Protein AF-0000000079572953 (afdb_homodimer)

Sequence (210 aa):
MTQNEVNAVFDEQVRLCADTLKRKTKEYTGDDPDRLGAFKAAAALQHTTPQRALAGMLAKHIVSLYDMCFDEEAVYPMDTWNEKITDSLNYLFLLKAIVKEGHTNMTQNEVNAVFDEQVRLCADTLKRKTKEYTGDDPDRLGAFKAAAALQHTTPQRALAGMLAKHIVSLYDMCFDEEAVYPMDTWNEKITDSLNYLFLLKAIVKEGHTN

Solvent-accessible surface area (backbone atoms only — not comparable to full-atom values): 11342 Å² total; per-residue (Å²): 92,40,62,69,54,47,51,51,47,45,53,51,50,51,50,50,33,54,53,49,50,55,55,46,40,53,71,73,40,52,86,49,63,40,65,54,46,67,38,46,51,47,4,60,78,66,72,56,48,41,60,38,41,44,49,59,62,40,44,59,37,50,53,51,48,51,50,58,48,66,38,87,86,61,85,77,57,68,68,58,51,52,49,42,52,37,52,41,45,45,46,50,51,50,46,52,43,53,51,50,51,61,70,73,99,91,40,64,68,54,47,50,50,47,45,52,52,49,51,50,52,35,54,52,48,50,56,55,46,40,52,70,74,39,52,85,49,61,42,64,53,45,67,37,46,50,47,4,61,77,66,74,55,48,41,61,38,41,44,48,59,62,40,44,60,37,50,53,51,49,51,51,58,47,66,38,87,84,61,85,78,58,67,68,58,51,51,50,42,51,39,53,42,46,45,47,51,50,50,47,52,44,53,53,51,51,61,71,73,99

Nearest PDB structures (foldseek):
  6inr-assembly2_B  TM=5.622E-01  e=6.956E+00  Candidatus Phytoplasma australasiaticum subsp. taiwanense
  6inr-assembly2_B  TM=5.623E-01  e=6.956E+00  Candidatus Phytoplasma austr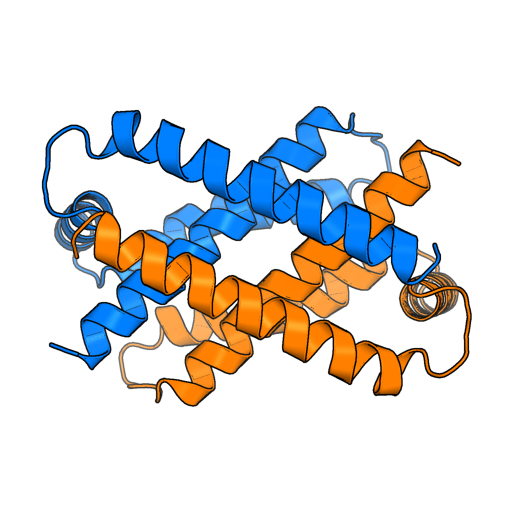alasiaticum subsp. taiwanense

pLDDT: mean 94.84, std 5.28, range [66.75, 98.88]

Foldseek 3Di:
DDPVVVVVVVVVLVVLLVVVLVVVQCVPVNPPPDSLVVLVVQCVVVVHASLVSLVVVLVVLVVVVVCQVPVPPDDDDVVVVSVSVSVNVNSVVVSVVRVVVVVVD/DDPVVVVVVVVVLVVLLVVVLVVVQCVPVNPPPDSLVVLVVQCVVVVHASLVSLVVVLVVLVVVVVCQVPVPPDDDDVVVVSVSVSVNVNSVVVSVVRVVVVVVD

Secondary structure (DSSP, 8-state):
--HHHHHHHHHHHHHHHHHHHHHHHHHHTTT-S-TTHHHHHHHHHTTS-HHHHHHHHHHHHHHHHHHHHH-SS----HHHHHHHHHHHHHHHHHHHHHHHHHHH-/--HHHHHHHHHHHHHHHHHHHHHHHHHHTTT-S-TTHHHHHHHHHTTS-HHHHHHHHHHHHHHHHHHHHH-SS----HHHHHHHHHHHHHHHHHHHHHHHHHHH-

Radius of gyration: 17.22 Å; Cα contacts (8 Å, |Δi|>4): 186; chains: 2; bounding box: 34×48×41 Å

Organism: NCBI:txid592978

Structure (mmCIF, N/CA/C/O backbone):
data_AF-0000000079572953-model_v1
#
loop_
_entity.id
_entity.type
_entity.pdbx_description
1 polymer 'Uncharacterized protein'
#
loop_
_atom_site.group_PDB
_atom_site.id
_atom_site.type_symbol
_atom_site.label_atom_id
_atom_site.label_alt_id
_atom_site.label_comp_id
_atom_site.label_asym_id
_atom_site.label_entity_id
_atom_site.label_seq_id
_atom_site.pdbx_PDB_ins_code
_atom_site.Cartn_x
_atom_site.Cartn_y
_atom_site.Cartn_z
_atom_site.occupancy
_atom_site.B_iso_or_equiv
_atom_site.auth_seq_id
_atom_site.auth_comp_id
_atom_site.auth_asym_id
_atom_site.auth_atom_id
_atom_site.pdbx_PDB_model_num
ATOM 1 N N . MET A 1 1 ? 2.639 -15.438 -14.594 1 93.31 1 MET A N 1
ATOM 2 C CA . MET A 1 1 ? 2.176 -14.156 -15.117 1 93.31 1 MET A CA 1
ATOM 3 C C . MET A 1 1 ? 3.32 -13.391 -15.773 1 93.31 1 MET A C 1
ATOM 5 O O . MET A 1 1 ? 4.391 -13.242 -15.18 1 93.31 1 MET A O 1
ATOM 9 N N . THR A 1 2 ? 3.064 -12.914 -17.031 1 94.12 2 THR A N 1
ATOM 10 C CA . THR A 1 2 ? 4.094 -12.195 -17.766 1 94.12 2 THR A CA 1
ATOM 11 C C . THR A 1 2 ? 4.223 -10.758 -17.266 1 94.12 2 THR A C 1
ATOM 13 O O . THR A 1 2 ? 3.385 -10.289 -16.5 1 94.12 2 THR A O 1
ATOM 16 N N . GLN A 1 3 ? 5.34 -10.117 -17.734 1 92.81 3 GLN A N 1
ATOM 17 C CA . GLN A 1 3 ? 5.551 -8.719 -17.375 1 92.81 3 GLN A CA 1
ATOM 18 C C . GLN A 1 3 ? 4.387 -7.848 -17.828 1 92.81 3 GLN A C 1
ATOM 20 O O . GLN A 1 3 ? 3.93 -6.973 -17.094 1 92.81 3 GLN A O 1
ATOM 25 N N . ASN A 1 4 ? 3.928 -8.094 -19.016 1 94.75 4 ASN A N 1
ATOM 26 C CA . ASN A 1 4 ? 2.818 -7.309 -19.547 1 94.75 4 ASN A CA 1
ATOM 27 C C . ASN A 1 4 ? 1.55 -7.504 -18.719 1 94.75 4 ASN A C 1
ATOM 29 O O . ASN A 1 4 ? 0.789 -6.559 -18.516 1 94.75 4 ASN A O 1
ATOM 33 N N . GLU A 1 5 ? 1.341 -8.648 -18.266 1 96.19 5 GLU A N 1
ATOM 34 C CA . GLU A 1 5 ? 0.168 -8.945 -17.438 1 96.19 5 GLU A CA 1
ATOM 35 C C . GLU A 1 5 ? 0.262 -8.273 -16.078 1 96.19 5 GLU A C 1
ATOM 37 O O . GLU A 1 5 ? -0.726 -7.73 -15.578 1 96.19 5 GLU A O 1
ATOM 42 N N . VAL A 1 6 ? 1.453 -8.312 -15.484 1 96.44 6 VAL A N 1
ATOM 43 C CA . VAL A 1 6 ? 1.66 -7.648 -14.203 1 96.44 6 VAL A CA 1
ATOM 44 C C . VAL A 1 6 ? 1.445 -6.145 -14.359 1 96.44 6 VAL A C 1
ATOM 46 O O . VAL A 1 6 ? 0.821 -5.508 -13.508 1 96.44 6 VAL A O 1
ATOM 49 N N . ASN A 1 7 ? 1.935 -5.566 -15.461 1 96.5 7 ASN A N 1
ATOM 50 C CA . ASN A 1 7 ? 1.73 -4.145 -15.727 1 96.5 7 ASN A CA 1
ATOM 51 C C . ASN A 1 7 ? 0.248 -3.807 -15.852 1 96.5 7 ASN A C 1
ATOM 53 O O . ASN A 1 7 ? -0.193 -2.754 -15.391 1 96.5 7 ASN A O 1
ATOM 57 N N . ALA A 1 8 ? -0.465 -4.664 -16.5 1 97.81 8 ALA A N 1
ATOM 58 C CA . ALA A 1 8 ? -1.9 -4.441 -16.656 1 97.81 8 ALA A CA 1
ATOM 59 C C . ALA A 1 8 ? -2.607 -4.461 -15.297 1 97.81 8 ALA A C 1
ATOM 61 O O . ALA A 1 8 ? -3.492 -3.641 -15.039 1 97.81 8 ALA A O 1
ATOM 62 N N . VAL A 1 9 ? -2.205 -5.383 -14.453 1 98 9 VAL A N 1
ATOM 63 C CA . VAL A 1 9 ? -2.773 -5.469 -13.109 1 98 9 VAL A CA 1
ATOM 64 C C . VAL A 1 9 ? -2.436 -4.203 -12.328 1 98 9 VAL A C 1
ATOM 66 O O . VAL A 1 9 ? -3.295 -3.643 -11.641 1 98 9 VAL A O 1
ATOM 69 N N . PHE A 1 10 ? -1.185 -3.758 -12.445 1 98.38 10 PHE A N 1
ATOM 70 C CA . PHE A 1 10 ? -0.732 -2.535 -11.789 1 98.38 10 PHE A CA 1
ATOM 71 C C . PHE A 1 10 ? -1.588 -1.348 -12.211 1 98.38 10 PHE A C 1
ATOM 73 O O . PHE A 1 10 ? -2.105 -0.617 -11.367 1 98.38 10 PHE A O 1
ATOM 80 N N . ASP A 1 11 ? -1.788 -1.164 -13.492 1 98.56 11 ASP A N 1
ATOM 81 C CA . ASP A 1 11 ? -2.531 -0.03 -14.039 1 98.56 11 ASP A CA 1
ATOM 82 C C . ASP A 1 11 ? -3.992 -0.072 -13.594 1 98.56 11 ASP A C 1
ATOM 84 O O . ASP A 1 11 ? -4.574 0.961 -13.25 1 98.56 11 ASP A O 1
ATOM 88 N N . GLU A 1 12 ? -4.547 -1.212 -13.633 1 98.44 12 GLU A N 1
ATOM 89 C CA . GLU A 1 12 ? -5.93 -1.379 -13.195 1 98.44 12 GLU A CA 1
ATOM 90 C C . GLU A 1 12 ? -6.082 -1.034 -11.711 1 98.44 12 GLU A C 1
ATOM 92 O O . GLU A 1 12 ? -7.031 -0.349 -11.328 1 98.44 12 GLU A O 1
ATOM 97 N N . GLN A 1 13 ? -5.16 -1.52 -10.93 1 98.75 13 GLN A N 1
ATOM 98 C CA . GLN A 1 13 ? -5.215 -1.268 -9.492 1 98.75 13 GLN A CA 1
ATOM 99 C C . GLN A 1 13 ? -5.016 0.215 -9.188 1 98.75 13 GLN A C 1
ATOM 101 O O . GLN A 1 13 ? -5.664 0.761 -8.289 1 98.75 13 GLN A O 1
ATOM 106 N N . VAL A 1 14 ? -4.09 0.866 -9.891 1 98.75 14 VAL A N 1
ATOM 107 C CA . VAL A 1 14 ? -3.871 2.297 -9.719 1 98.75 14 VAL A CA 1
ATOM 108 C C . VAL A 1 14 ? -5.16 3.059 -10.016 1 98.75 14 VAL A C 1
ATOM 110 O O . VAL A 1 14 ? -5.531 3.979 -9.289 1 98.75 14 VAL A O 1
ATOM 113 N N . ARG A 1 15 ? -5.805 2.68 -11.062 1 98.38 15 ARG A N 1
ATOM 114 C CA . ARG A 1 15 ? -7.07 3.318 -11.406 1 98.38 15 ARG A CA 1
ATOM 115 C C . ARG A 1 15 ? -8.102 3.111 -10.297 1 98.38 15 ARG A C 1
ATOM 117 O O . ARG A 1 15 ? -8.828 4.039 -9.938 1 98.38 15 ARG A O 1
ATOM 124 N N . LEU A 1 16 ? -8.188 1.896 -9.797 1 98.31 16 LEU A N 1
ATOM 125 C CA . LEU A 1 16 ? -9.109 1.595 -8.711 1 98.31 16 LEU A CA 1
ATOM 126 C C . LEU A 1 16 ? -8.797 2.439 -7.48 1 98.31 16 LEU A C 1
ATOM 128 O O . LEU A 1 16 ? -9.703 2.938 -6.812 1 98.31 16 LEU A O 1
ATOM 132 N N . CYS A 1 17 ? -7.527 2.6 -7.145 1 98.56 17 CYS A N 1
ATOM 133 C CA . CYS A 1 17 ? -7.105 3.428 -6.023 1 98.56 17 CYS A CA 1
ATOM 134 C C . CYS A 1 17 ? -7.543 4.875 -6.219 1 98.56 17 CYS A C 1
ATOM 136 O O . CYS A 1 17 ? -8.102 5.492 -5.312 1 98.56 17 CYS A O 1
ATOM 138 N N . ALA A 1 18 ? -7.258 5.387 -7.422 1 98 18 ALA A N 1
ATOM 139 C CA . ALA A 1 18 ? -7.605 6.77 -7.727 1 98 18 ALA A CA 1
ATOM 140 C C . ALA A 1 18 ? -9.109 6.996 -7.613 1 98 18 ALA A C 1
ATOM 142 O O . ALA A 1 18 ? -9.555 7.984 -7.016 1 98 18 ALA A O 1
ATOM 143 N N . ASP A 1 19 ? -9.898 6.074 -8.141 1 97.44 19 ASP A N 1
ATOM 144 C CA . ASP A 1 19 ? -11.352 6.176 -8.086 1 97.44 19 ASP A CA 1
ATOM 145 C C . ASP A 1 19 ? -11.859 6.129 -6.648 1 97.44 19 ASP A C 1
ATOM 147 O O . ASP A 1 19 ? -12.734 6.906 -6.266 1 97.44 19 ASP A O 1
ATOM 151 N N . THR A 1 20 ? -11.359 5.25 -5.941 1 97.12 20 THR A N 1
ATOM 152 C CA . THR A 1 20 ? -11.766 5.094 -4.551 1 97.12 20 THR A CA 1
ATOM 153 C C . THR A 1 20 ? -11.391 6.324 -3.734 1 97.12 20 THR A C 1
ATOM 155 O O . THR A 1 20 ? -12.172 6.789 -2.902 1 97.12 20 THR A O 1
ATOM 158 N N . LEU A 1 21 ? -10.203 6.887 -3.924 1 95.19 21 LEU A N 1
ATOM 159 C CA . LEU A 1 21 ? -9.766 8.086 -3.225 1 95.19 21 LEU A CA 1
ATOM 160 C C . LEU A 1 21 ? -10.711 9.25 -3.506 1 95.19 21 LEU A C 1
ATOM 162 O O . LEU A 1 21 ? -11.078 10 -2.594 1 95.19 21 LEU A O 1
ATOM 166 N N . LYS A 1 22 ? -11.078 9.383 -4.734 1 93.25 22 LYS A N 1
ATOM 167 C CA . LYS A 1 22 ? -12 10.453 -5.121 1 93.25 22 LYS A CA 1
ATOM 168 C C . LYS A 1 22 ? -13.336 10.305 -4.41 1 93.25 22 LYS A C 1
ATOM 170 O O . LYS A 1 22 ? -13.883 11.273 -3.887 1 93.25 22 LYS A O 1
ATOM 175 N N . ARG A 1 23 ? -13.82 9.094 -4.395 1 93.44 23 ARG A N 1
ATOM 176 C CA . ARG A 1 23 ? -15.109 8.82 -3.758 1 93.44 23 ARG A CA 1
ATOM 177 C C . ARG A 1 23 ? -15.039 9.078 -2.256 1 93.44 23 ARG A C 1
ATOM 179 O O . ARG A 1 23 ? -15.922 9.727 -1.691 1 93.44 23 ARG A O 1
ATOM 186 N N . LYS A 1 24 ? -14.008 8.641 -1.628 1 90.5 24 LYS A N 1
ATOM 187 C CA . LYS A 1 24 ? -13.883 8.773 -0.179 1 90.5 24 LYS A CA 1
ATOM 188 C C . LYS A 1 24 ? -13.625 10.219 0.221 1 90.5 24 LYS A C 1
ATOM 190 O O . LYS A 1 24 ? -14.07 10.664 1.278 1 90.5 24 LYS A O 1
ATOM 195 N N . THR A 1 25 ? -12.875 10.883 -0.569 1 87.75 25 THR A N 1
ATOM 196 C CA . THR A 1 25 ? -12.68 12.305 -0.319 1 87.75 25 THR A CA 1
ATOM 197 C C . THR A 1 25 ? -14.016 13.039 -0.246 1 87.75 25 THR A C 1
ATOM 199 O O . THR A 1 25 ? -14.234 13.844 0.657 1 87.75 25 THR A O 1
ATOM 202 N N . LYS A 1 26 ? -14.875 12.789 -1.073 1 86.19 26 LYS A N 1
ATOM 203 C CA . LYS A 1 26 ? -16.203 13.391 -1.083 1 86.19 26 LYS A CA 1
ATOM 204 C C . LYS A 1 26 ? -16.984 13.016 0.174 1 86.19 26 LYS A C 1
ATOM 206 O O . LYS A 1 26 ? -17.688 13.859 0.745 1 86.19 26 LYS A O 1
ATOM 211 N N . GLU A 1 27 ? -16.734 11.867 0.62 1 85.56 27 GLU A N 1
ATOM 212 C CA . GLU A 1 27 ? -17.469 11.352 1.77 1 85.56 27 GLU A CA 1
ATOM 213 C C . GLU A 1 27 ? -16.922 11.914 3.076 1 85.56 27 GLU A C 1
ATOM 215 O O . GLU A 1 27 ? -17.688 12.305 3.963 1 85.56 27 GLU A O 1
ATOM 220 N N . TYR A 1 28 ? -15.57 11.938 3.15 1 82.38 28 TYR A N 1
ATOM 221 C CA . TYR A 1 28 ? -14.945 12.219 4.438 1 82.38 28 TYR A CA 1
ATOM 222 C C . TYR A 1 28 ? -14.594 13.695 4.562 1 82.38 28 TYR A C 1
ATOM 224 O O . TYR A 1 28 ? -14.617 14.258 5.66 1 82.38 28 TYR A O 1
ATOM 232 N N . THR A 1 29 ? -14.203 14.289 3.57 1 86.38 29 THR A N 1
ATOM 233 C CA . THR A 1 29 ? -13.703 15.656 3.631 1 86.38 29 THR A CA 1
ATOM 234 C C . THR A 1 29 ? -14.734 16.641 3.072 1 86.38 29 THR A C 1
ATOM 236 O O . THR A 1 29 ? -14.766 17.797 3.469 1 86.38 29 THR A O 1
ATOM 239 N N . GLY A 1 30 ? -15.531 16.141 2.211 1 83.06 30 GLY A N 1
ATOM 240 C CA . GLY A 1 30 ? -16.516 17.016 1.592 1 83.06 30 GLY A CA 1
ATOM 241 C C . GLY A 1 30 ? -15.891 18.219 0.903 1 83.06 30 GLY A C 1
ATOM 242 O O . GLY A 1 30 ? -14.977 18.062 0.091 1 83.06 30 GLY A O 1
ATOM 243 N N . ASP A 1 31 ? -16.406 19.453 1.388 1 86.25 31 ASP A N 1
ATOM 244 C CA . ASP A 1 31 ? -15.938 20.688 0.745 1 86.25 31 ASP A CA 1
ATOM 245 C C . ASP A 1 31 ? -14.75 21.281 1.492 1 86.25 31 ASP A C 1
ATOM 247 O O . ASP A 1 31 ? -14.273 22.359 1.142 1 86.25 31 ASP A O 1
ATOM 251 N N . ASP A 1 32 ? -14.352 20.625 2.438 1 89.5 32 ASP A N 1
ATOM 252 C CA . ASP A 1 32 ? -13.172 21.094 3.162 1 89.5 32 ASP A CA 1
ATOM 253 C C . ASP A 1 32 ? -11.945 21.141 2.248 1 89.5 32 ASP A C 1
ATOM 255 O O . ASP A 1 32 ? -11.617 20.156 1.598 1 89.5 32 ASP A O 1
ATOM 259 N N . PRO A 1 33 ? -11.281 22.297 2.256 1 91.25 33 PRO A N 1
ATOM 260 C CA . PRO A 1 33 ? -10.125 22.438 1.361 1 91.25 33 PRO A CA 1
ATOM 261 C C . PRO A 1 33 ? -8.93 21.594 1.796 1 91.25 33 PRO A C 1
ATOM 263 O O . PRO A 1 33 ? -8.078 21.25 0.972 1 91.25 33 PRO A O 1
ATOM 266 N N . ASP A 1 34 ? -8.891 21.312 3.082 1 95.38 34 ASP A N 1
ATOM 267 C CA . ASP A 1 34 ? -7.797 20.469 3.57 1 95.38 34 ASP A CA 1
ATOM 268 C C . ASP A 1 34 ? -8.164 19 3.502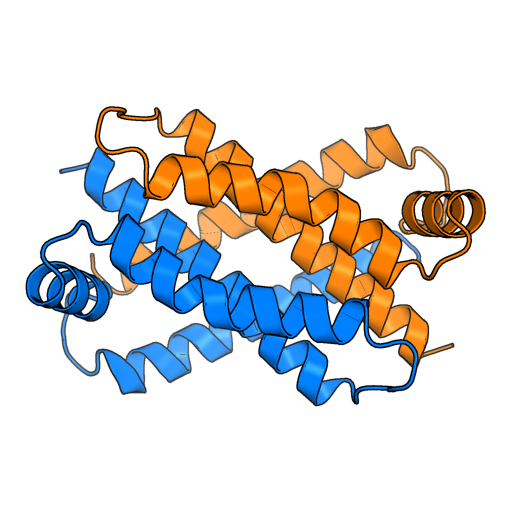 1 95.38 34 ASP A C 1
ATOM 270 O O . ASP A 1 34 ? -8.922 18.5 4.34 1 95.38 34 ASP A O 1
ATOM 274 N N . ARG A 1 35 ? -7.559 18.281 2.654 1 94.31 35 ARG A N 1
ATOM 275 C CA . ARG A 1 35 ? -7.887 16.875 2.385 1 94.31 35 ARG A CA 1
ATOM 276 C C . ARG A 1 35 ? -7.316 15.961 3.465 1 94.31 35 ARG A C 1
ATOM 278 O O . ARG A 1 35 ? -7.695 14.797 3.561 1 94.31 35 ARG A O 1
ATOM 285 N N . LEU A 1 36 ? -6.41 16.516 4.27 1 96.06 36 LEU A N 1
ATOM 286 C CA . LEU A 1 36 ? -5.812 15.719 5.336 1 96.06 36 LEU A CA 1
ATOM 287 C C . LEU A 1 36 ? -6.406 16.094 6.691 1 96.06 36 LEU A C 1
ATOM 289 O O . LEU A 1 36 ? -5.914 15.656 7.73 1 96.06 36 LEU A O 1
ATOM 293 N N . GLY A 1 37 ? -7.406 16.938 6.668 1 94.06 37 GLY A N 1
ATOM 294 C CA . GLY A 1 37 ? -7.988 17.516 7.875 1 94.06 37 GLY A CA 1
ATOM 295 C C . GLY A 1 37 ? -8.516 16.453 8.828 1 94.06 37 GLY A C 1
ATOM 296 O O . GLY A 1 37 ? -8.398 16.609 10.047 1 94.06 37 GLY A O 1
ATOM 297 N N . ALA A 1 38 ? -9.141 15.43 8.336 1 92.94 38 ALA A N 1
ATOM 298 C CA . ALA A 1 38 ? -9.68 14.367 9.18 1 92.94 38 ALA A CA 1
ATOM 299 C C . ALA A 1 38 ? -8.578 13.688 9.992 1 92.94 38 ALA A C 1
ATOM 301 O O . ALA A 1 38 ? -8.789 13.312 11.148 1 92.94 38 ALA A O 1
ATOM 302 N N . PHE A 1 39 ? -7.426 13.484 9.367 1 95.56 39 PHE A N 1
ATOM 303 C CA . PHE A 1 39 ? -6.312 12.859 10.07 1 95.56 39 PHE A CA 1
ATOM 304 C C . PHE A 1 39 ? -5.742 13.797 11.125 1 95.56 39 PHE A C 1
ATOM 306 O O . PHE A 1 39 ? -5.32 13.359 12.195 1 95.56 39 PHE A O 1
ATOM 313 N N . LYS A 1 40 ? -5.742 15.07 10.797 1 95.62 40 LYS A N 1
ATOM 314 C CA . LYS A 1 40 ? -5.316 16.062 11.773 1 95.62 40 LYS A CA 1
ATOM 315 C C . LYS A 1 40 ? -6.277 16.125 12.953 1 95.62 40 LYS A C 1
ATOM 317 O O . LYS A 1 40 ? -5.844 16.219 14.109 1 95.62 40 LYS A O 1
ATOM 322 N N . ALA A 1 41 ? -7.531 16.125 12.68 1 95.12 41 ALA A N 1
ATOM 323 C CA . ALA A 1 41 ? -8.531 16.125 13.734 1 95.12 41 ALA A CA 1
ATOM 324 C C . ALA A 1 41 ? -8.406 14.867 14.609 1 95.12 41 ALA A C 1
ATOM 326 O O . ALA A 1 41 ? -8.461 14.953 15.836 1 95.12 41 ALA A O 1
ATOM 327 N N . ALA A 1 42 ? -8.234 13.703 14.008 1 95.88 42 ALA A N 1
ATOM 328 C CA . ALA A 1 42 ? -8.039 12.461 14.742 1 95.88 42 ALA A CA 1
ATOM 329 C C . ALA A 1 42 ? -6.789 12.523 15.617 1 95.88 42 ALA A C 1
ATOM 331 O O . ALA A 1 42 ? -6.797 12.055 16.75 1 95.88 42 ALA A O 1
ATOM 332 N N . ALA A 1 43 ? -5.734 13.008 15.047 1 96.81 43 ALA A N 1
ATOM 333 C CA . ALA A 1 43 ? -4.496 13.18 15.797 1 96.81 43 ALA A CA 1
ATOM 334 C C . ALA A 1 43 ? -4.727 14.031 17.047 1 96.81 43 ALA A C 1
ATOM 336 O O . ALA A 1 43 ? -4.254 13.695 18.125 1 96.81 43 ALA A O 1
ATOM 337 N N . ALA A 1 44 ? -5.43 15.117 16.922 1 97 44 ALA A N 1
ATOM 338 C CA . ALA A 1 44 ? -5.742 16 18.047 1 97 44 ALA A CA 1
ATOM 339 C C . ALA A 1 44 ? -6.555 15.273 19.109 1 97 44 ALA A C 1
ATOM 341 O O . ALA A 1 44 ? -6.27 15.383 20.297 1 97 44 ALA A O 1
ATOM 342 N N . LEU A 1 45 ? -7.602 14.531 18.703 1 97.31 45 LEU A N 1
ATOM 343 C CA . LEU A 1 45 ? -8.453 13.773 19.609 1 97.31 45 LEU A CA 1
ATOM 344 C C . LEU A 1 45 ? -7.641 12.75 20.391 1 97.31 45 LEU A C 1
ATOM 346 O O . LEU A 1 45 ? -7.945 12.469 21.547 1 97.31 45 LEU A O 1
ATOM 350 N N . GLN A 1 46 ? -6.613 12.219 19.766 1 96.56 46 GLN A N 1
ATOM 351 C CA . GLN A 1 46 ? -5.828 11.133 20.344 1 96.56 46 GLN A CA 1
ATOM 352 C C . GLN A 1 46 ? -4.523 11.656 20.938 1 96.56 46 GLN A C 1
ATOM 354 O O . GLN A 1 46 ? -3.684 10.875 21.391 1 96.56 46 GLN A O 1
ATOM 359 N N . HIS A 1 47 ? -4.285 12.914 20.875 1 96.31 47 HIS A N 1
ATOM 360 C CA . HIS A 1 47 ? -3.082 13.555 21.406 1 96.31 47 HIS A CA 1
ATOM 361 C C . HIS A 1 47 ? -1.823 12.93 20.812 1 96.31 47 HIS A C 1
ATOM 363 O O . HIS A 1 47 ? -0.904 12.562 21.547 1 96.31 47 HIS A O 1
ATOM 369 N N . THR A 1 48 ? -1.812 12.859 19.484 1 96 48 THR A N 1
ATOM 370 C CA . THR A 1 48 ? -0.703 12.25 18.766 1 96 48 THR A CA 1
ATOM 371 C C . THR A 1 48 ? -0.463 12.969 17.438 1 96 48 THR A C 1
ATOM 373 O O . THR A 1 48 ? -0.975 14.07 17.219 1 96 48 THR A O 1
ATOM 376 N N . THR A 1 49 ? 0.348 12.484 16.531 1 95.06 49 THR A N 1
ATOM 377 C CA . THR A 1 49 ? 0.639 13.094 15.234 1 95.06 49 THR A CA 1
ATOM 378 C C . THR A 1 49 ? -0.29 12.539 14.156 1 95.06 49 THR A C 1
ATOM 380 O O . THR A 1 49 ? -0.831 11.438 14.297 1 95.06 49 THR A O 1
ATOM 383 N N . PRO A 1 50 ? -0.489 13.258 13.062 1 95.94 50 PRO A N 1
ATOM 384 C CA . PRO A 1 50 ? -1.312 12.75 11.961 1 95.94 50 PRO A CA 1
ATOM 385 C C . PRO A 1 50 ? -0.779 11.438 11.383 1 95.94 50 PRO A C 1
ATOM 387 O O . PRO A 1 50 ? -1.561 10.586 10.961 1 95.94 50 PRO A O 1
ATOM 390 N N . GLN A 1 51 ? 0.542 11.297 11.352 1 96.19 51 GLN A N 1
ATOM 391 C CA . GLN A 1 51 ? 1.144 10.047 10.883 1 96.19 51 GLN A CA 1
ATOM 392 C C . GLN A 1 51 ? 0.694 8.867 11.742 1 96.19 51 GLN A C 1
ATOM 394 O O . GLN A 1 51 ? 0.282 7.832 11.219 1 96.19 51 GLN A O 1
ATOM 399 N N . ARG A 1 52 ? 0.697 9.039 13.047 1 96.94 52 ARG A N 1
ATOM 400 C CA . ARG A 1 52 ? 0.306 7.988 13.984 1 96.94 52 ARG A CA 1
ATOM 401 C C . ARG A 1 52 ? -1.191 7.711 13.898 1 96.94 52 ARG A C 1
ATOM 403 O O . ARG A 1 52 ? -1.618 6.555 13.945 1 96.94 52 ARG A O 1
ATOM 410 N N . ALA A 1 53 ? -1.945 8.766 13.836 1 97.19 53 ALA A N 1
ATOM 411 C CA . ALA A 1 53 ? -3.391 8.594 13.711 1 97.19 53 ALA A CA 1
ATOM 412 C C . ALA A 1 53 ? -3.738 7.773 12.469 1 97.19 53 ALA A C 1
ATOM 414 O O . ALA A 1 53 ? -4.535 6.836 12.539 1 97.19 53 ALA A O 1
ATOM 415 N N . LEU A 1 54 ? -3.133 8.109 11.32 1 97.81 54 LEU A N 1
ATOM 416 C CA . LEU A 1 54 ? -3.361 7.363 10.094 1 97.81 54 LEU A CA 1
ATOM 417 C C . LEU A 1 54 ? -2.893 5.918 10.242 1 97.81 54 LEU A C 1
ATOM 419 O O . LEU A 1 54 ? -3.584 4.992 9.812 1 97.81 54 LEU A O 1
ATOM 423 N N . ALA A 1 55 ? -1.703 5.703 10.836 1 97.88 55 ALA A N 1
ATOM 424 C CA . ALA A 1 55 ? -1.168 4.359 11.016 1 97.88 55 ALA A CA 1
ATOM 425 C C . ALA A 1 55 ? -2.141 3.484 11.805 1 97.88 55 ALA A C 1
ATOM 427 O O . ALA A 1 55 ? -2.271 2.289 11.531 1 97.88 55 ALA A O 1
ATOM 428 N N . GLY A 1 56 ? -2.746 4.055 12.766 1 97.69 56 GLY A N 1
ATOM 429 C CA . GLY A 1 56 ? -3.771 3.326 13.5 1 97.69 56 GLY A CA 1
ATOM 430 C C . GLY A 1 56 ? -4.922 2.873 12.617 1 97.69 56 GLY A C 1
ATOM 431 O O . GLY A 1 56 ? -5.41 1.748 12.758 1 97.69 56 GLY A O 1
ATOM 432 N N . MET A 1 57 ? -5.379 3.709 11.742 1 97 57 MET A N 1
ATOM 433 C CA . MET A 1 57 ? -6.461 3.377 10.82 1 97 57 MET A CA 1
ATOM 434 C C . MET A 1 57 ? -6.004 2.342 9.797 1 97 57 MET A C 1
ATOM 436 O O . MET A 1 57 ? -6.75 1.421 9.461 1 97 57 MET A O 1
ATOM 440 N N . LEU A 1 58 ? -4.758 2.51 9.312 1 98 58 LEU A N 1
ATOM 441 C CA . LEU A 1 58 ? -4.164 1.575 8.367 1 98 58 LEU A CA 1
ATOM 442 C C . LEU A 1 58 ? -4.07 0.176 8.961 1 98 58 LEU A C 1
ATOM 444 O O . LEU A 1 58 ? -4.262 -0.819 8.266 1 98 58 LEU A O 1
ATOM 448 N N . ALA A 1 59 ? -3.84 0.053 10.25 1 98 59 ALA A N 1
ATOM 449 C CA . ALA A 1 59 ? -3.619 -1.219 10.938 1 98 59 ALA A CA 1
ATOM 450 C C . ALA A 1 59 ? -4.785 -2.176 10.703 1 98 59 ALA A C 1
ATOM 452 O O . ALA A 1 59 ? -4.582 -3.369 10.477 1 98 59 ALA A O 1
ATOM 453 N N . LYS A 1 60 ? -5.965 -1.685 10.727 1 98.12 60 LYS A N 1
ATOM 454 C CA . LYS A 1 60 ? -7.133 -2.551 10.578 1 98.12 60 LYS A CA 1
ATOM 455 C C . LYS A 1 60 ? -7.137 -3.234 9.211 1 98.12 60 LYS A C 1
ATOM 457 O O . LYS A 1 60 ? -7.531 -4.395 9.094 1 98.12 60 LYS A O 1
ATOM 462 N N . HIS A 1 61 ? -6.758 -2.514 8.172 1 97.5 61 HIS A N 1
ATOM 463 C CA . HIS A 1 61 ? -6.742 -3.061 6.824 1 97.5 61 HIS A CA 1
ATOM 464 C C . HIS A 1 61 ? -5.582 -4.035 6.637 1 97.5 61 HIS A C 1
ATOM 466 O O . HIS A 1 61 ? -5.738 -5.074 5.992 1 97.5 61 HIS A O 1
ATOM 472 N N . ILE A 1 62 ? -4.441 -3.695 7.25 1 98.38 62 ILE A N 1
ATOM 473 C CA . ILE A 1 62 ? -3.283 -4.578 7.172 1 98.38 62 ILE A CA 1
ATOM 474 C C . ILE A 1 62 ? -3.588 -5.891 7.887 1 98.38 62 ILE A C 1
ATOM 476 O O . ILE A 1 62 ? -3.326 -6.973 7.352 1 98.38 62 ILE A O 1
ATOM 480 N N . VAL A 1 63 ? -4.125 -5.848 9.055 1 97.81 63 VAL A N 1
ATOM 481 C CA . VAL A 1 63 ? -4.48 -7.047 9.805 1 97.81 63 VAL A CA 1
ATOM 482 C C . VAL A 1 63 ? -5.465 -7.891 9 1 97.81 63 VAL A C 1
ATOM 484 O O . VAL A 1 63 ? -5.309 -9.109 8.898 1 97.81 63 VAL A O 1
ATOM 487 N N . SER A 1 64 ? -6.477 -7.285 8.406 1 97.5 64 SER A N 1
ATOM 488 C CA . SER A 1 64 ? -7.457 -8 7.598 1 97.5 64 SER A CA 1
ATOM 489 C C . SER A 1 64 ? -6.793 -8.711 6.422 1 97.5 64 SER A C 1
ATOM 491 O O . SER A 1 64 ? -7.121 -9.859 6.117 1 97.5 64 SER A O 1
ATOM 493 N N . LEU A 1 65 ? -5.887 -8.055 5.785 1 97.62 65 LEU A N 1
ATOM 494 C CA . LEU A 1 65 ? -5.18 -8.641 4.648 1 97.62 65 LEU A CA 1
ATOM 495 C C . LEU A 1 65 ? -4.367 -9.852 5.078 1 97.62 65 LEU A C 1
ATOM 497 O O . LEU A 1 65 ? -4.383 -10.883 4.406 1 97.62 65 LEU A O 1
ATOM 501 N N . TYR A 1 66 ? -3.658 -9.727 6.18 1 97.75 66 TYR A N 1
ATOM 502 C CA . TYR A 1 66 ? -2.854 -10.844 6.676 1 97.75 66 TYR A CA 1
ATOM 503 C C . TYR A 1 66 ? -3.738 -12.008 7.098 1 97.75 66 TYR A C 1
ATOM 505 O O . TYR A 1 66 ? -3.406 -13.172 6.848 1 97.75 66 TYR A O 1
ATOM 513 N N . ASP A 1 67 ? -4.855 -11.688 7.76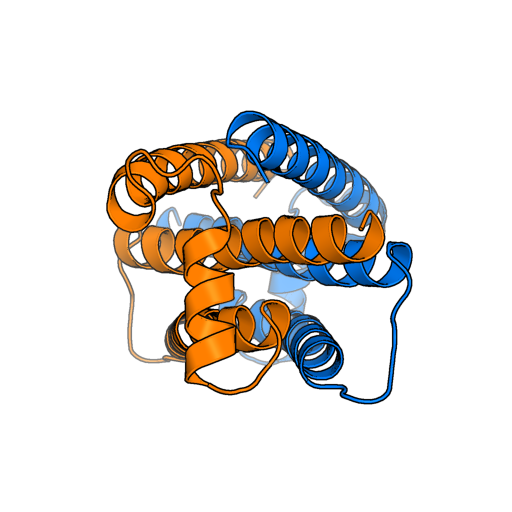2 1 96.88 67 ASP A N 1
ATOM 514 C CA . ASP A 1 67 ? -5.805 -12.742 8.102 1 96.88 67 ASP A CA 1
ATOM 515 C C . ASP A 1 67 ? -6.234 -13.516 6.855 1 96.88 67 ASP A C 1
ATOM 517 O O . ASP A 1 67 ? -6.312 -14.742 6.879 1 96.88 67 ASP A O 1
ATOM 521 N N . MET A 1 68 ? -6.508 -12.797 5.762 1 96.81 68 MET A N 1
ATOM 522 C CA . MET A 1 68 ? -6.93 -13.43 4.52 1 96.81 68 MET A CA 1
ATOM 523 C C . MET A 1 68 ? -5.801 -14.266 3.924 1 96.81 68 MET A C 1
ATOM 525 O O . MET A 1 68 ? -6.027 -15.383 3.457 1 96.81 68 MET A O 1
ATOM 529 N N . CYS A 1 69 ? -4.594 -13.805 3.949 1 96.56 69 CYS A N 1
ATOM 530 C CA . CYS A 1 69 ? -3.441 -14.516 3.402 1 96.56 69 CYS A CA 1
ATOM 531 C C . CYS A 1 69 ? -3.156 -15.789 4.191 1 96.56 69 CYS A C 1
ATOM 533 O O . CYS A 1 69 ? -2.676 -16.766 3.631 1 96.56 69 CYS A O 1
ATOM 535 N N . PHE A 1 70 ? -3.492 -15.773 5.441 1 96.06 70 PHE A N 1
ATOM 536 C CA . PHE A 1 70 ? -3.066 -16.875 6.305 1 96.06 70 PHE A CA 1
ATOM 537 C C . PHE A 1 70 ? -4.25 -17.75 6.691 1 96.06 70 PHE A C 1
ATOM 539 O O . PHE A 1 70 ? -4.105 -18.688 7.48 1 96.06 70 PHE A O 1
ATOM 546 N N . ASP A 1 71 ? -5.383 -17.375 6.145 1 92.25 71 ASP A N 1
ATOM 547 C CA . ASP A 1 71 ? -6.555 -18.219 6.348 1 92.25 71 ASP A CA 1
ATOM 548 C C . ASP A 1 71 ? -6.473 -19.484 5.496 1 92.25 71 ASP A C 1
ATOM 550 O O . ASP A 1 71 ? -6.66 -19.438 4.277 1 92.25 71 ASP A O 1
ATOM 554 N N . GLU A 1 72 ? -6.191 -20.609 5.945 1 84.31 72 GLU A N 1
ATOM 555 C CA . GLU A 1 72 ? -5.996 -21.859 5.234 1 84.31 72 GLU A CA 1
ATOM 556 C C . GLU A 1 72 ? -7.328 -22.453 4.773 1 84.31 72 GLU A C 1
ATOM 558 O O . GLU A 1 72 ? -7.367 -23.281 3.859 1 84.31 72 GLU A O 1
ATOM 563 N N . GLU A 1 73 ? -8.336 -22 5.273 1 79.44 73 GLU A N 1
ATOM 564 C CA . GLU A 1 73 ? -9.609 -22.672 5.078 1 79.44 73 GLU A CA 1
ATOM 565 C C . GLU A 1 73 ? -10.531 -21.875 4.168 1 79.44 73 GLU A C 1
ATOM 567 O O . GLU A 1 73 ? -11.555 -22.375 3.705 1 79.44 73 GLU A O 1
ATOM 572 N N . ALA A 1 74 ? -10.125 -20.734 3.891 1 79.12 74 ALA A N 1
ATOM 573 C CA . ALA A 1 74 ? -11.109 -19.891 3.227 1 79.12 74 ALA A CA 1
ATOM 574 C C . ALA A 1 74 ? -10.594 -19.406 1.873 1 79.12 74 ALA A C 1
ATOM 576 O O . ALA A 1 74 ? -9.391 -19.188 1.7 1 79.12 74 ALA A O 1
ATOM 577 N N . VAL A 1 75 ? -11.531 -19.438 0.898 1 86.12 75 VAL A N 1
ATOM 578 C CA . VAL A 1 75 ? -11.312 -18.75 -0.376 1 86.12 75 VAL A CA 1
ATOM 579 C C . VAL A 1 75 ? -12.141 -17.469 -0.425 1 86.12 75 VAL A C 1
ATOM 581 O O . VAL A 1 75 ? -13.367 -17.5 -0.277 1 86.12 75 VAL A O 1
ATOM 584 N N . TYR A 1 76 ? -11.445 -16.359 -0.594 1 94.5 76 TYR A N 1
ATOM 585 C CA . TYR A 1 76 ? -12.125 -15.078 -0.653 1 94.5 76 TYR A CA 1
ATOM 586 C C . TYR A 1 76 ? -12.383 -14.656 -2.096 1 94.5 76 TYR A C 1
ATOM 588 O O . TYR A 1 76 ? -11.523 -14.844 -2.963 1 94.5 76 TYR A O 1
ATOM 596 N N . PRO A 1 77 ? -13.594 -14.156 -2.316 1 95.62 77 PRO A N 1
ATOM 597 C CA . PRO A 1 77 ? -13.852 -13.641 -3.664 1 95.62 77 PRO A CA 1
ATOM 598 C C . PRO A 1 77 ? -12.953 -12.461 -4.023 1 95.62 77 PRO A C 1
ATOM 600 O O . PRO A 1 77 ? -12.469 -11.758 -3.135 1 95.62 77 PRO A O 1
ATOM 603 N N . MET A 1 78 ? -12.797 -12.188 -5.301 1 95.94 78 MET A N 1
ATOM 604 C CA . MET A 1 78 ? -11.906 -11.133 -5.785 1 95.94 78 MET A CA 1
ATOM 605 C C . MET A 1 78 ? -12.367 -9.766 -5.301 1 95.94 78 MET A C 1
ATOM 607 O O . MET A 1 78 ? -11.547 -8.891 -5.023 1 95.94 78 MET A O 1
ATOM 611 N N . ASP A 1 79 ? -13.633 -9.594 -5.176 1 96.56 79 ASP A N 1
ATOM 612 C CA . ASP A 1 79 ? -14.156 -8.305 -4.723 1 96.56 79 ASP A CA 1
ATOM 613 C C . ASP A 1 79 ? -13.641 -7.965 -3.324 1 96.56 79 ASP A C 1
ATOM 615 O O . ASP A 1 79 ? -13.375 -6.801 -3.025 1 96.56 79 ASP A O 1
ATOM 619 N N . THR A 1 80 ? -13.578 -8.961 -2.48 1 97.12 80 THR A N 1
ATOM 620 C CA . THR A 1 80 ? -13.062 -8.75 -1.135 1 97.12 80 THR A CA 1
ATOM 621 C C . THR A 1 80 ? -11.586 -8.375 -1.18 1 97.12 80 THR A C 1
ATOM 623 O O . THR A 1 80 ? -11.148 -7.449 -0.489 1 97.12 80 THR A O 1
ATOM 626 N N . TRP A 1 81 ? -10.805 -9.047 -2.01 1 97.38 81 TRP A N 1
ATOM 627 C CA . TRP A 1 81 ? -9.391 -8.719 -2.193 1 97.38 81 TRP A CA 1
ATOM 628 C C . TRP A 1 81 ? -9.227 -7.297 -2.711 1 97.38 81 TRP A C 1
ATOM 630 O O . TRP A 1 81 ? -8.406 -6.531 -2.191 1 97.38 81 TRP A O 1
ATOM 640 N N . ASN A 1 82 ? -10.016 -6.953 -3.701 1 97.56 82 ASN A N 1
ATOM 641 C CA . ASN A 1 82 ? -9.969 -5.609 -4.27 1 97.56 82 ASN A CA 1
ATOM 642 C C . ASN A 1 82 ? -10.188 -4.543 -3.201 1 97.56 82 ASN A C 1
ATOM 644 O O . ASN A 1 82 ? -9.477 -3.541 -3.16 1 97.56 82 ASN A O 1
ATOM 648 N N . GLU A 1 83 ? -11.109 -4.793 -2.416 1 97.69 83 GLU A N 1
ATOM 649 C CA . GLU A 1 83 ? -11.445 -3.832 -1.369 1 97.69 83 GLU A CA 1
ATOM 650 C C . GLU A 1 83 ? -10.289 -3.672 -0.38 1 97.69 83 GLU A C 1
ATOM 652 O O . GLU A 1 83 ? -9.844 -2.553 -0.12 1 97.69 83 GLU A O 1
ATOM 657 N N . LYS A 1 84 ? -9.797 -4.766 0.177 1 98.19 84 LYS A N 1
ATOM 658 C CA . LYS A 1 84 ? -8.797 -4.707 1.237 1 98.19 84 LYS A CA 1
ATOM 659 C C . LYS A 1 84 ? -7.461 -4.195 0.703 1 98.19 84 LYS A C 1
ATOM 661 O O . LYS A 1 84 ? -6.785 -3.398 1.359 1 98.19 84 LYS A O 1
ATOM 666 N N . ILE A 1 85 ? -7.074 -4.598 -0.508 1 98.69 85 ILE A N 1
ATOM 667 C CA . ILE A 1 85 ? -5.828 -4.145 -1.114 1 98.69 85 ILE A CA 1
ATOM 668 C C . ILE A 1 85 ? -5.922 -2.658 -1.444 1 98.69 85 ILE A C 1
ATOM 670 O O . ILE A 1 85 ? -5.008 -1.889 -1.137 1 98.69 85 ILE A O 1
ATOM 674 N N . THR A 1 86 ? -7.027 -2.252 -2.035 1 98.69 86 THR A N 1
ATOM 675 C CA . THR A 1 86 ? -7.211 -0.85 -2.395 1 98.69 86 THR A CA 1
ATOM 676 C C . THR A 1 86 ? -7.172 0.037 -1.153 1 98.69 86 THR A C 1
ATOM 678 O O . THR A 1 86 ? -6.52 1.082 -1.15 1 98.69 86 THR A O 1
ATOM 681 N N . ASP A 1 87 ? -7.883 -0.371 -0.121 1 98.19 87 ASP A N 1
ATOM 682 C CA . ASP A 1 87 ? -7.891 0.412 1.11 1 98.19 87 ASP A CA 1
ATOM 683 C C . ASP A 1 87 ? -6.484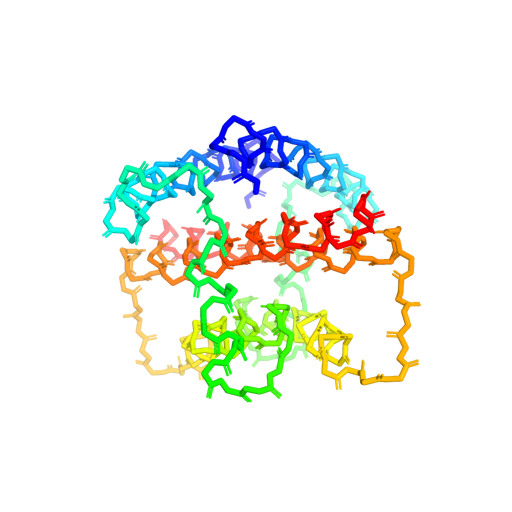 0.542 1.688 1 98.19 87 ASP A C 1
ATOM 685 O O . ASP A 1 87 ? -6.062 1.633 2.078 1 98.19 87 ASP A O 1
ATOM 689 N N . SER A 1 88 ? -5.77 -0.526 1.766 1 98.75 88 SER A N 1
ATOM 690 C CA . SER A 1 88 ? -4.406 -0.498 2.285 1 98.75 88 SER A CA 1
ATOM 691 C C . SER A 1 88 ? -3.512 0.41 1.447 1 98.75 88 SER A C 1
ATOM 693 O O . SER A 1 88 ? -2.771 1.234 1.989 1 98.75 88 SER A O 1
ATOM 695 N N . LEU A 1 89 ? -3.596 0.271 0.117 1 98.88 89 LEU A N 1
ATOM 696 C CA . LEU A 1 89 ? -2.83 1.122 -0.789 1 98.88 89 LEU A CA 1
ATOM 697 C C . LEU A 1 89 ? -3.162 2.594 -0.561 1 98.88 89 LEU A C 1
ATOM 699 O O . LEU A 1 89 ? -2.26 3.424 -0.426 1 98.88 89 LEU A O 1
ATOM 703 N N . ASN A 1 90 ? -4.398 2.9 -0.474 1 98.56 90 ASN A N 1
ATOM 704 C CA . ASN A 1 90 ? -4.812 4.297 -0.382 1 98.56 90 ASN A CA 1
ATOM 705 C C . ASN A 1 90 ? -4.379 4.926 0.939 1 98.56 90 ASN A C 1
ATOM 707 O O . ASN A 1 90 ? -4.031 6.105 0.984 1 98.56 90 ASN A O 1
ATOM 711 N N . TYR A 1 91 ? -4.379 4.141 2.029 1 98.5 91 TYR A N 1
ATOM 712 C CA . TYR A 1 91 ? -3.867 4.688 3.281 1 98.5 91 TYR A CA 1
ATOM 713 C C . TYR A 1 91 ? -2.369 4.953 3.189 1 98.5 91 TYR A C 1
ATOM 715 O O . TYR A 1 91 ? -1.862 5.898 3.795 1 98.5 91 TYR A O 1
ATOM 723 N N . LEU A 1 92 ? -1.664 4.168 2.443 1 98.81 92 LEU A N 1
ATOM 724 C CA . LEU A 1 92 ? -0.235 4.398 2.262 1 98.81 92 LEU A CA 1
ATOM 725 C C . LEU A 1 92 ? 0.011 5.621 1.382 1 98.81 92 LEU A C 1
ATOM 727 O O . LEU A 1 92 ? 0.939 6.391 1.631 1 98.81 92 LEU A O 1
ATOM 731 N N . PHE A 1 93 ? -0.804 5.805 0.35 1 98.69 93 PHE A N 1
ATOM 732 C CA . PHE A 1 93 ? -0.722 7.02 -0.448 1 98.69 93 PHE A CA 1
ATOM 733 C C . PHE A 1 93 ? -0.99 8.25 0.413 1 98.69 93 PHE A C 1
ATOM 735 O O . PHE A 1 93 ? -0.31 9.273 0.277 1 98.69 93 PHE A O 1
ATOM 742 N N . LEU A 1 94 ? -1.99 8.195 1.283 1 98.19 94 LEU A N 1
ATOM 743 C CA . LEU A 1 94 ? -2.324 9.312 2.162 1 98.19 94 LEU A CA 1
ATOM 744 C C . LEU A 1 94 ? -1.219 9.547 3.188 1 98.19 94 LEU A C 1
ATOM 746 O O . LEU A 1 94 ? -0.947 10.688 3.564 1 98.19 94 LEU A O 1
ATOM 750 N N . LEU A 1 95 ? -0.603 8.453 3.633 1 98.5 95 LEU A N 1
ATOM 751 C CA . LEU A 1 95 ? 0.544 8.609 4.523 1 98.5 95 LEU A CA 1
ATOM 752 C C . LEU A 1 95 ? 1.651 9.406 3.848 1 98.5 95 LEU A C 1
ATOM 754 O O . LEU A 1 95 ? 2.256 10.289 4.473 1 98.5 95 LEU A O 1
ATOM 758 N N . LYS A 1 96 ? 1.918 9.086 2.59 1 98.56 96 LYS A N 1
ATOM 759 C CA . LYS A 1 96 ? 2.912 9.844 1.832 1 98.56 96 LYS A CA 1
ATOM 760 C C . LYS A 1 96 ? 2.574 11.328 1.814 1 98.56 96 LYS A C 1
ATOM 762 O O . LYS A 1 96 ? 3.459 12.172 1.968 1 98.56 96 LYS A O 1
ATOM 767 N N . ALA A 1 97 ? 1.326 11.633 1.607 1 98.12 97 ALA A N 1
ATOM 768 C CA . ALA A 1 97 ? 0.885 13.023 1.591 1 98.12 97 ALA A CA 1
ATOM 769 C C . ALA A 1 97 ? 1.104 13.688 2.949 1 98.12 97 ALA A C 1
ATOM 771 O O . ALA A 1 97 ? 1.581 14.82 3.025 1 98.12 97 ALA A O 1
ATOM 772 N N . ILE A 1 98 ? 0.776 13.031 4.035 1 97.56 98 ILE A N 1
ATOM 773 C CA . ILE A 1 98 ? 0.922 13.555 5.391 1 97.56 98 ILE A CA 1
ATOM 774 C C . ILE A 1 98 ? 2.396 13.82 5.684 1 97.56 98 ILE A C 1
ATOM 776 O O . ILE A 1 98 ? 2.748 14.891 6.195 1 97.56 98 ILE A O 1
ATOM 780 N N . VAL A 1 99 ? 3.225 12.859 5.367 1 96.94 99 VAL A N 1
ATOM 781 C CA . VAL A 1 99 ? 4.652 12.984 5.633 1 96.94 99 VAL A CA 1
ATOM 782 C C . VAL A 1 99 ? 5.23 14.141 4.82 1 96.94 99 VAL A C 1
ATOM 784 O O . VAL A 1 99 ? 6.035 14.922 5.324 1 96.94 99 VAL A O 1
ATOM 787 N N . LYS A 1 100 ? 4.852 14.195 3.576 1 97 100 LYS A N 1
ATOM 788 C CA . LYS A 1 100 ? 5.332 15.273 2.715 1 97 100 LYS A CA 1
ATOM 789 C C . LYS A 1 100 ? 4.922 16.641 3.258 1 97 100 LYS A C 1
ATOM 791 O O . LYS A 1 100 ? 5.719 17.578 3.26 1 97 100 LYS A O 1
ATOM 796 N N . GLU A 1 101 ? 3.703 16.734 3.689 1 96.25 101 GLU A N 1
ATOM 797 C CA . GLU A 1 101 ? 3.232 17.984 4.273 1 96.25 101 GLU A CA 1
ATOM 798 C C . GLU A 1 101 ? 4.047 18.359 5.508 1 96.25 101 GLU A C 1
ATOM 800 O O . GLU A 1 101 ? 4.387 19.531 5.707 1 96.25 101 GLU A O 1
ATOM 805 N N . GLY A 1 102 ? 4.367 17.375 6.363 1 92.44 102 GLY A N 1
ATOM 806 C CA . GLY A 1 102 ? 5.145 17.625 7.566 1 92.44 102 GLY A CA 1
ATOM 807 C C . GLY A 1 102 ? 6.562 18.078 7.277 1 92.44 102 GLY A C 1
ATOM 808 O O . GLY A 1 102 ? 7.191 18.734 8.109 1 92.44 102 GLY A O 1
ATOM 809 N N . HIS A 1 103 ? 7.105 17.688 6.137 1 90.88 103 HIS A N 1
ATOM 810 C CA . HIS A 1 103 ? 8.469 18.062 5.766 1 90.88 103 HIS A CA 1
ATOM 811 C C . HIS A 1 103 ? 8.5 19.422 5.062 1 90.88 103 HIS A C 1
ATOM 813 O O . HIS A 1 103 ? 9.555 20.047 4.969 1 90.88 103 HIS A O 1
ATOM 819 N N . THR A 1 104 ? 7.457 19.859 4.43 1 83.06 104 THR A N 1
ATOM 820 C CA . THR A 1 104 ? 7.41 21.156 3.75 1 83.06 104 THR A CA 1
ATOM 821 C C . THR A 1 104 ? 7.004 22.25 4.719 1 83.06 104 THR A C 1
ATOM 823 O O . THR A 1 104 ? 7.348 23.422 4.512 1 83.06 104 THR A O 1
ATOM 826 N N . ASN A 1 105 ? 6.309 22 5.766 1 67 105 ASN A N 1
ATOM 827 C CA . ASN A 1 105 ? 5.93 23.016 6.746 1 67 105 ASN A CA 1
ATOM 828 C C . ASN A 1 105 ? 7 23.172 7.82 1 67 105 ASN A C 1
ATOM 830 O O . ASN A 1 105 ? 7.613 22.203 8.25 1 67 105 ASN A O 1
ATOM 834 N N . MET B 1 1 ? -3.322 20.516 3.066 1 93.56 1 MET B N 1
ATOM 835 C CA . MET B 1 1 ? -3.016 20.125 1.694 1 93.56 1 MET B CA 1
ATOM 836 C C . MET B 1 1 ? -4.285 20.047 0.853 1 93.56 1 MET B C 1
ATOM 838 O O . MET B 1 1 ? -5.266 19.422 1.255 1 93.56 1 MET B O 1
ATOM 842 N N . THR B 1 2 ? -4.262 20.719 -0.334 1 94.19 2 THR B N 1
ATOM 843 C CA . THR B 1 2 ? -5.43 20.766 -1.203 1 94.19 2 THR B CA 1
ATOM 844 C C . THR B 1 2 ? -5.582 19.453 -1.979 1 94.19 2 THR B C 1
ATOM 846 O O . THR B 1 2 ? -4.672 18.625 -1.982 1 94.19 2 THR B O 1
ATOM 849 N N . GLN B 1 3 ? -6.801 19.344 -2.613 1 92.81 3 GLN B N 1
ATOM 850 C CA . GLN B 1 3 ? -7.051 18.156 -3.434 1 92.81 3 GLN B CA 1
ATOM 851 C C . GLN B 1 3 ? -6.027 18.031 -4.559 1 92.81 3 GLN B C 1
ATOM 853 O O . GLN B 1 3 ? -5.535 16.938 -4.844 1 92.81 3 GLN B O 1
ATOM 858 N N . ASN B 1 4 ? -5.719 19.156 -5.16 1 94.69 4 ASN B N 1
ATOM 859 C CA . ASN B 1 4 ? -4.754 19.141 -6.254 1 94.69 4 ASN B CA 1
ATOM 860 C C . ASN B 1 4 ? -3.369 18.719 -5.773 1 94.69 4 ASN B C 1
ATOM 862 O O . ASN B 1 4 ? -2.65 18.016 -6.484 1 94.69 4 ASN B O 1
ATOM 866 N N . GLU B 1 5 ? -3.021 19.094 -4.645 1 96.19 5 GLU B N 1
ATOM 867 C CA . GLU B 1 5 ? -1.726 18.734 -4.074 1 96.19 5 GLU B CA 1
ATOM 868 C C . GLU B 1 5 ? -1.666 17.25 -3.732 1 96.19 5 GLU B C 1
ATOM 870 O O . GLU B 1 5 ? -0.655 16.578 -3.98 1 96.19 5 GLU B O 1
ATOM 875 N N . VAL B 1 6 ? -2.754 16.719 -3.172 1 96.31 6 VAL B N 1
ATOM 876 C CA . VAL B 1 6 ? -2.818 15.297 -2.861 1 96.31 6 VAL B CA 1
ATOM 877 C C . VAL B 1 6 ? -2.729 14.484 -4.152 1 96.31 6 VAL B C 1
ATOM 879 O O . VAL B 1 6 ? -2.027 13.469 -4.203 1 96.31 6 VAL B O 1
ATOM 882 N N . ASN B 1 7 ? -3.41 14.938 -5.203 1 96.44 7 ASN B N 1
ATOM 883 C CA . ASN B 1 7 ? -3.342 14.266 -6.496 1 96.44 7 ASN B CA 1
ATOM 884 C C . ASN B 1 7 ? -1.919 14.25 -7.047 1 96.44 7 ASN B C 1
ATOM 886 O O . ASN B 1 7 ? -1.484 13.258 -7.633 1 96.44 7 ASN B O 1
ATOM 890 N N . ALA B 1 8 ? -1.247 15.336 -6.887 1 97.81 8 ALA B N 1
ATOM 891 C CA . ALA B 1 8 ? 0.133 15.414 -7.359 1 97.81 8 ALA B CA 1
ATOM 892 C C . ALA B 1 8 ? 1.026 14.43 -6.605 1 97.81 8 ALA B C 1
ATOM 894 O O . ALA B 1 8 ? 1.885 13.781 -7.203 1 97.81 8 ALA B O 1
ATOM 895 N N . VAL B 1 9 ? 0.808 14.336 -5.312 1 97.94 9 VAL B N 1
ATOM 896 C CA . VAL B 1 9 ? 1.565 13.398 -4.496 1 97.94 9 VAL B CA 1
ATOM 897 C C . VAL B 1 9 ? 1.265 11.969 -4.941 1 97.94 9 VAL B C 1
ATOM 899 O O . VAL B 1 9 ? 2.176 11.141 -5.07 1 97.94 9 VAL B O 1
ATOM 902 N N . PHE B 1 10 ? -0.019 11.688 -5.176 1 98.38 10 PHE B N 1
ATOM 903 C CA . PHE B 1 10 ? -0.45 10.383 -5.652 1 98.38 10 PHE B CA 1
ATOM 904 C C . PHE B 1 10 ? 0.255 10.016 -6.953 1 98.38 10 PHE B C 1
ATOM 906 O O . PHE B 1 10 ? 0.843 8.938 -7.066 1 98.38 10 PHE B O 1
ATOM 913 N N . ASP B 1 11 ? 0.254 10.914 -7.918 1 98.56 11 ASP B N 1
ATOM 914 C CA . ASP B 1 11 ? 0.836 10.664 -9.234 1 98.56 11 ASP B CA 1
ATOM 915 C C . ASP B 1 11 ? 2.3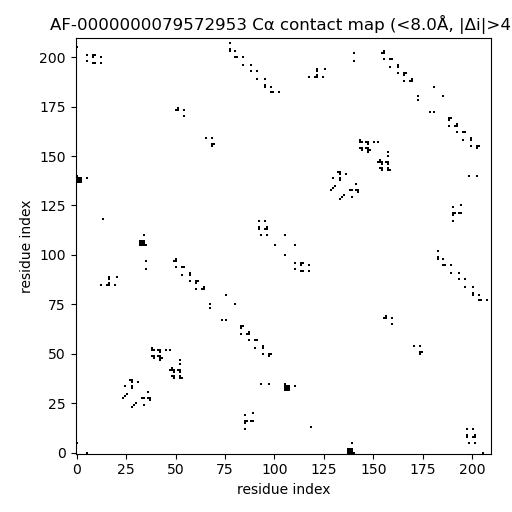46 10.461 -9.141 1 98.56 11 ASP B C 1
ATOM 917 O O . ASP B 1 11 ? 2.9 9.586 -9.812 1 98.56 11 ASP B O 1
ATOM 921 N N . GLU B 1 12 ? 2.963 11.25 -8.367 1 98.44 12 GLU B N 1
ATOM 922 C CA . GLU B 1 12 ? 4.402 11.109 -8.164 1 98.44 12 GLU B CA 1
ATOM 923 C C . GLU B 1 12 ? 4.742 9.758 -7.535 1 98.44 12 GLU B C 1
ATOM 925 O O . GLU B 1 12 ? 5.691 9.094 -7.961 1 98.44 12 GLU B O 1
ATOM 930 N N . GLN B 1 13 ? 3.979 9.375 -6.547 1 98.75 13 GLN B N 1
ATOM 931 C CA . GLN B 1 13 ? 4.223 8.109 -5.863 1 98.75 13 GLN B CA 1
ATOM 932 C C . GLN B 1 13 ? 3.975 6.926 -6.793 1 98.75 13 GLN B C 1
ATOM 934 O O . GLN B 1 13 ? 4.707 5.938 -6.754 1 98.75 13 GLN B O 1
ATOM 939 N N . VAL B 1 14 ? 2.91 7.012 -7.598 1 98.75 14 VAL B N 1
ATOM 940 C CA . VAL B 1 14 ? 2.625 5.953 -8.562 1 98.75 14 VAL B CA 1
ATOM 941 C C . VAL B 1 14 ? 3.803 5.801 -9.523 1 98.75 14 VAL B C 1
ATOM 943 O O . VAL B 1 14 ? 4.215 4.68 -9.836 1 98.75 14 VAL B O 1
ATOM 946 N N . ARG B 1 15 ? 4.316 6.895 -9.969 1 98.38 15 ARG B N 1
ATOM 947 C CA . ARG B 1 15 ? 5.477 6.844 -10.852 1 98.38 15 ARG B CA 1
ATOM 948 C C . ARG B 1 15 ? 6.664 6.188 -10.164 1 98.38 15 ARG B C 1
ATOM 950 O O . ARG B 1 15 ? 7.371 5.379 -10.766 1 98.38 15 ARG B O 1
ATOM 957 N N . LEU B 1 16 ? 6.902 6.562 -8.922 1 98.31 16 LEU B N 1
ATOM 958 C CA . LEU B 1 16 ? 7.988 5.973 -8.156 1 98.31 16 LEU B CA 1
ATOM 959 C C . LEU B 1 16 ? 7.793 4.465 -8 1 98.31 16 LEU B C 1
ATOM 961 O O . LEU B 1 16 ? 8.75 3.699 -8.102 1 98.31 16 LEU B O 1
ATOM 965 N N . CYS B 1 17 ? 6.578 4.016 -7.738 1 98.56 17 CYS B N 1
ATOM 966 C CA . CYS B 1 17 ? 6.27 2.596 -7.629 1 98.56 17 CYS B CA 1
ATOM 967 C C . CYS B 1 17 ? 6.57 1.869 -8.93 1 98.56 17 CYS B C 1
ATOM 969 O O . CYS B 1 17 ? 7.211 0.816 -8.93 1 98.56 17 CYS B O 1
ATOM 971 N N . ALA B 1 18 ? 6.086 2.459 -10.031 1 98 18 ALA B N 1
ATOM 972 C CA . ALA B 1 18 ? 6.293 1.848 -11.336 1 98 18 ALA B CA 1
ATOM 973 C C . ALA B 1 18 ? 7.777 1.719 -11.656 1 98 18 ALA B C 1
ATOM 975 O O . ALA B 1 18 ? 8.234 0.667 -12.117 1 98 18 ALA B O 1
ATOM 976 N N . ASP B 1 19 ? 8.547 2.758 -11.391 1 97.44 19 ASP B N 1
ATOM 977 C CA . ASP B 1 19 ? 9.984 2.752 -11.648 1 97.44 19 ASP B CA 1
ATOM 978 C C . ASP B 1 19 ? 10.695 1.699 -10.797 1 97.44 19 ASP B C 1
ATOM 980 O O . ASP B 1 19 ? 11.562 0.973 -11.289 1 97.44 19 ASP B O 1
ATOM 984 N N . THR B 1 20 ? 10.359 1.672 -9.594 1 97.19 20 THR B N 1
ATOM 985 C CA . THR B 1 20 ? 10.977 0.723 -8.672 1 97.19 20 THR B CA 1
ATOM 986 C C . THR B 1 20 ? 10.633 -0.711 -9.07 1 97.19 20 THR B C 1
ATOM 988 O O . THR B 1 20 ? 11.492 -1.593 -9.023 1 97.19 20 THR B O 1
ATOM 991 N N . LEU B 1 21 ? 9.398 -1.004 -9.445 1 95.38 21 LEU B N 1
ATOM 992 C CA . LEU B 1 21 ? 8.992 -2.336 -9.883 1 95.38 21 LEU B CA 1
ATOM 993 C C . LEU B 1 21 ? 9.805 -2.783 -11.086 1 95.38 21 LEU B C 1
ATOM 995 O O . LEU B 1 21 ? 10.234 -3.936 -11.164 1 95.38 21 LEU B O 1
ATOM 999 N N . LYS B 1 22 ? 9.984 -1.895 -12.016 1 93.5 22 LYS B N 1
ATOM 1000 C CA . LYS B 1 22 ? 10.766 -2.205 -13.203 1 93.5 22 LYS B CA 1
ATOM 1001 C C . LYS B 1 22 ? 12.203 -2.568 -12.836 1 93.5 22 LYS B C 1
ATOM 1003 O O . LYS B 1 22 ? 12.75 -3.547 -13.352 1 93.5 22 LYS B O 1
ATOM 1008 N N . ARG B 1 23 ? 12.766 -1.792 -11.961 1 93.31 23 ARG B N 1
ATOM 1009 C CA . ARG B 1 23 ? 14.141 -2.029 -11.539 1 93.31 23 ARG B CA 1
ATOM 1010 C C . ARG B 1 23 ? 14.266 -3.357 -10.797 1 93.31 23 ARG B C 1
ATOM 1012 O O . ARG B 1 23 ? 15.18 -4.141 -11.07 1 93.31 23 ARG B O 1
ATOM 1019 N N . LYS B 1 24 ? 13.352 -3.629 -9.93 1 90.5 24 LYS B N 1
ATOM 1020 C CA . LYS B 1 24 ? 13.422 -4.844 -9.125 1 90.5 24 LYS B CA 1
ATOM 1021 C C . LYS B 1 24 ? 13.125 -6.082 -9.969 1 90.5 24 LYS B C 1
ATOM 1023 O O . LYS B 1 24 ? 13.688 -7.152 -9.727 1 90.5 24 LYS B O 1
ATOM 1028 N N . THR B 1 25 ? 12.234 -5.945 -10.867 1 87.94 25 THR B N 1
ATOM 1029 C CA . THR B 1 25 ? 11.984 -7.047 -11.789 1 87.94 25 THR B CA 1
ATOM 1030 C C . THR B 1 25 ? 13.266 -7.477 -12.484 1 87.94 25 THR B C 1
ATOM 1032 O O . THR B 1 25 ? 13.555 -8.672 -12.586 1 87.94 25 THR B O 1
ATOM 1035 N N . LYS B 1 26 ? 14.023 -6.625 -12.914 1 86.06 26 LYS B N 1
ATOM 1036 C CA . LYS B 1 26 ? 15.297 -6.91 -13.562 1 86.06 26 LYS B CA 1
ATOM 1037 C C . LYS B 1 26 ? 16.266 -7.602 -12.602 1 86.06 26 LYS B C 1
ATOM 1039 O O . LYS B 1 26 ? 16.969 -8.531 -12.984 1 86.06 26 LYS B O 1
ATOM 1044 N N . GLU B 1 27 ? 16.156 -7.258 -11.406 1 85.12 27 GLU B N 1
ATOM 1045 C CA . GLU B 1 27 ? 17.062 -7.773 -10.391 1 85.12 27 GLU B CA 1
ATOM 1046 C C . GLU B 1 27 ? 16.656 -9.172 -9.938 1 85.12 27 GLU B C 1
ATOM 1048 O O . GLU B 1 27 ? 17.516 -10.055 -9.797 1 85.12 27 GLU B O 1
ATOM 1053 N N . TYR B 1 28 ? 15.336 -9.32 -9.727 1 82.06 28 TYR B N 1
ATOM 1054 C CA . TYR B 1 28 ? 14.875 -10.531 -9.055 1 82.06 28 TYR B CA 1
ATOM 1055 C C . TYR B 1 28 ? 14.43 -11.586 -10.07 1 82.06 28 TYR B C 1
ATOM 1057 O O . TYR B 1 28 ? 14.562 -12.781 -9.828 1 82.06 28 TYR B O 1
ATOM 1065 N N . THR B 1 29 ? 13.883 -11.211 -11.094 1 86.25 29 THR B N 1
ATOM 1066 C CA . THR B 1 29 ? 13.297 -12.148 -12.047 1 86.25 29 THR B CA 1
ATOM 1067 C C . THR B 1 29 ? 14.18 -12.305 -13.273 1 86.25 29 THR B C 1
ATOM 1069 O O . THR B 1 29 ? 14.172 -13.352 -13.93 1 86.25 29 THR B O 1
ATOM 1072 N N . GLY B 1 30 ? 14.898 -11.289 -13.531 1 82.94 30 GLY B N 1
ATOM 1073 C CA . GLY B 1 30 ? 15.742 -11.336 -14.719 1 82.94 30 GLY B CA 1
ATOM 1074 C C . GLY B 1 30 ? 14.961 -11.602 -15.992 1 82.94 30 GLY B C 1
ATOM 1075 O O . GLY B 1 30 ? 13.977 -10.922 -16.281 1 82.94 30 GLY B O 1
ATOM 1076 N N . ASP B 1 31 ? 15.422 -12.75 -16.703 1 86.06 31 ASP B N 1
ATOM 1077 C CA . ASP B 1 31 ? 14.805 -13.062 -18 1 86.06 31 ASP B CA 1
ATOM 1078 C C . ASP B 1 31 ? 13.664 -14.07 -17.828 1 86.06 31 ASP B C 1
ATOM 1080 O O . ASP B 1 31 ? 13.062 -14.508 -18.812 1 86.06 31 ASP B O 1
ATOM 1084 N N . ASP B 1 32 ? 13.445 -14.414 -16.688 1 89.44 32 ASP B N 1
ATOM 1085 C CA . ASP B 1 32 ? 12.336 -15.32 -16.422 1 89.44 32 ASP B CA 1
ATOM 1086 C C . ASP B 1 32 ? 11.008 -14.703 -16.859 1 89.44 32 ASP B C 1
ATOM 1088 O O . ASP B 1 32 ? 10.672 -13.594 -16.438 1 89.44 32 ASP B O 1
ATOM 1092 N N . PRO B 1 33 ? 10.25 -15.461 -17.656 1 91.06 33 PRO B N 1
ATOM 1093 C CA . PRO B 1 33 ? 8.992 -14.906 -18.156 1 91.06 33 PRO B CA 1
ATOM 1094 C C . PRO B 1 33 ? 7.93 -14.789 -17.062 1 91.06 33 PRO B C 1
ATOM 1096 O O . PRO B 1 33 ? 7.004 -13.984 -17.172 1 91.06 33 PRO B O 1
ATOM 1099 N N . ASP B 1 34 ? 8.07 -15.625 -16.047 1 95.31 34 ASP B N 1
ATOM 1100 C CA . ASP B 1 34 ? 7.117 -15.547 -14.938 1 95.31 34 ASP B CA 1
ATOM 1101 C C . ASP B 1 34 ? 7.574 -14.539 -13.891 1 95.31 34 ASP B C 1
ATOM 1103 O O . ASP B 1 34 ? 8.477 -14.82 -13.102 1 95.31 34 ASP B O 1
ATOM 1107 N N . ARG B 1 35 ? 6.91 -13.461 -13.781 1 94.38 35 ARG B N 1
ATOM 1108 C CA . ARG B 1 35 ? 7.297 -12.352 -12.922 1 94.38 35 ARG B CA 1
ATOM 1109 C C . ARG B 1 35 ? 6.953 -12.641 -11.469 1 94.38 35 ARG B C 1
ATOM 1111 O O . ARG B 1 35 ? 7.422 -11.953 -10.562 1 94.38 35 ARG B O 1
ATOM 1118 N N . LEU B 1 36 ? 6.137 -13.672 -11.258 1 96.12 36 LEU B N 1
ATOM 1119 C CA . LEU B 1 36 ? 5.754 -14.031 -9.898 1 96.12 36 LEU B CA 1
ATOM 1120 C C . LEU B 1 36 ? 6.504 -15.281 -9.438 1 96.12 36 LEU B C 1
ATOM 1122 O O . LEU B 1 36 ? 6.199 -15.836 -8.383 1 96.12 36 LEU B O 1
ATOM 1126 N N . GLY B 1 37 ? 7.438 -15.734 -10.25 1 94.12 37 GLY B N 1
ATOM 1127 C CA . GLY B 1 37 ? 8.141 -16.984 -10.023 1 94.12 37 GLY B CA 1
ATOM 1128 C C . GLY B 1 37 ? 8.875 -17.031 -8.703 1 94.12 37 GLY B C 1
ATOM 1129 O O . GLY B 1 37 ? 8.93 -18.078 -8.047 1 94.12 37 GLY B O 1
ATOM 1130 N N . ALA B 1 38 ? 9.492 -15.945 -8.32 1 93.06 38 ALA B N 1
ATOM 1131 C CA . ALA B 1 38 ? 10.234 -15.883 -7.066 1 93.06 38 ALA B CA 1
ATOM 1132 C C . ALA B 1 38 ? 9.312 -16.156 -5.875 1 93.06 38 ALA B C 1
ATOM 1134 O O . ALA B 1 38 ? 9.719 -16.797 -4.906 1 93.06 38 ALA B O 1
ATOM 1135 N N . PHE B 1 39 ? 8.102 -15.633 -5.926 1 95.56 39 PHE B N 1
ATOM 1136 C CA . PHE B 1 39 ? 7.156 -15.852 -4.84 1 95.56 39 PHE B CA 1
ATOM 1137 C C . PHE B 1 39 ? 6.672 -17.297 -4.824 1 95.56 39 PHE B C 1
ATOM 1139 O O . PHE B 1 39 ? 6.445 -17.875 -3.758 1 95.56 39 PHE B O 1
ATOM 1146 N N . LYS B 1 40 ? 6.535 -17.844 -6.004 1 95.56 40 LYS B N 1
ATOM 1147 C CA . LYS B 1 40 ? 6.18 -19.266 -6.109 1 95.56 40 LYS B CA 1
ATOM 1148 C C . LYS B 1 40 ? 7.293 -20.156 -5.57 1 95.56 40 LYS B C 1
ATOM 1150 O O . LYS B 1 40 ? 7.027 -21.125 -4.855 1 95.56 40 LYS B O 1
ATOM 1155 N N . ALA B 1 41 ? 8.492 -19.844 -5.93 1 95.25 41 ALA B N 1
ATOM 1156 C CA . ALA B 1 41 ? 9.633 -20.594 -5.414 1 95.25 41 ALA B CA 1
ATOM 1157 C C . ALA B 1 41 ? 9.727 -20.484 -3.896 1 95.25 41 ALA B C 1
ATOM 1159 O O . ALA B 1 41 ? 9.961 -21.484 -3.209 1 95.25 41 ALA B O 1
ATOM 1160 N N . ALA B 1 42 ? 9.555 -19.297 -3.344 1 95.94 42 ALA B N 1
ATOM 1161 C CA . ALA B 1 42 ? 9.562 -19.094 -1.897 1 95.94 42 ALA B CA 1
ATOM 1162 C C . ALA B 1 42 ? 8.453 -19.891 -1.224 1 95.94 42 ALA B C 1
ATOM 1164 O O . ALA B 1 42 ? 8.664 -20.469 -0.154 1 95.94 42 ALA B O 1
ATOM 1165 N N . ALA B 1 43 ? 7.293 -19.828 -1.79 1 96.81 43 ALA B N 1
ATOM 1166 C CA . ALA B 1 43 ? 6.168 -20.609 -1.271 1 96.81 43 ALA B CA 1
ATOM 1167 C C . ALA B 1 43 ? 6.516 -22.094 -1.193 1 96.81 43 ALA B C 1
ATOM 1169 O O . ALA B 1 43 ? 6.234 -22.75 -0.19 1 96.81 43 ALA B O 1
ATOM 1170 N N . ALA B 1 44 ? 7.113 -22.625 -2.219 1 97.06 44 ALA B N 1
ATOM 1171 C CA . ALA B 1 44 ? 7.516 -24.031 -2.256 1 97.06 44 ALA B CA 1
ATOM 1172 C C . ALA B 1 44 ? 8.531 -24.344 -1.156 1 97.06 44 ALA B C 1
ATOM 1174 O O . ALA B 1 44 ? 8.406 -25.359 -0.461 1 97.06 44 ALA B O 1
ATOM 1175 N N . LEU B 1 45 ? 9.539 -23.5 -0.984 1 97.44 45 LEU B N 1
ATOM 1176 C CA . LEU B 1 45 ? 10.57 -23.672 0.037 1 97.44 45 LEU B CA 1
ATOM 1177 C C . LEU B 1 45 ? 9.953 -23.672 1.433 1 97.44 45 LEU B C 1
ATOM 1179 O O . LEU B 1 45 ? 10.438 -24.375 2.324 1 97.44 45 LEU B O 1
ATOM 1183 N N . GLN B 1 46 ? 8.898 -22.922 1.613 1 96.62 46 GLN B N 1
ATOM 1184 C CA . GLN B 1 46 ? 8.281 -22.734 2.924 1 96.62 46 GLN B CA 1
ATOM 1185 C C . GLN B 1 46 ? 7.047 -23.609 3.082 1 96.62 46 GLN B C 1
ATOM 1187 O O . GLN B 1 46 ? 6.344 -23.531 4.09 1 96.62 46 GLN B O 1
ATOM 1192 N N . HIS B 1 47 ? 6.715 -24.375 2.1 1 96.38 47 HIS B N 1
ATOM 1193 C CA . HIS B 1 47 ? 5.555 -25.266 2.107 1 96.38 47 HIS B CA 1
ATOM 1194 C C . HIS B 1 47 ? 4.273 -24.5 2.414 1 96.38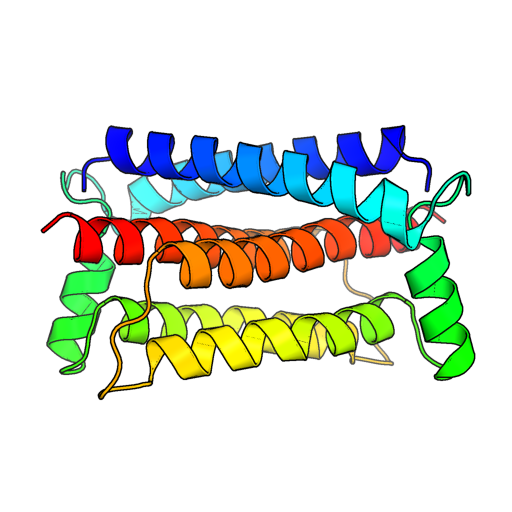 47 HIS B C 1
ATOM 1196 O O . HIS B 1 47 ? 3.498 -24.906 3.285 1 96.38 47 HIS B O 1
ATOM 1202 N N . THR B 1 48 ? 4.078 -23.438 1.646 1 96.06 48 THR B N 1
ATOM 1203 C CA . THR B 1 48 ? 2.922 -22.562 1.833 1 96.06 48 THR B CA 1
ATOM 1204 C C . THR B 1 48 ? 2.439 -22.016 0.494 1 96.06 48 THR B C 1
ATOM 1206 O O . THR B 1 48 ? 2.836 -22.5 -0.565 1 96.06 48 THR B O 1
ATOM 1209 N N . THR B 1 49 ? 1.541 -21.062 0.433 1 95 49 THR B N 1
ATOM 1210 C CA . THR B 1 49 ? 1.023 -20.469 -0.792 1 95 49 THR B CA 1
ATOM 1211 C C . THR B 1 49 ? 1.826 -19.219 -1.171 1 95 49 THR B C 1
ATOM 1213 O O . THR B 1 49 ? 2.459 -18.594 -0.314 1 95 49 THR B O 1
ATOM 1216 N N . PRO B 1 50 ? 1.812 -18.812 -2.434 1 95.88 50 PRO B N 1
ATOM 1217 C CA . PRO B 1 50 ? 2.502 -17.594 -2.844 1 95.88 50 PRO B CA 1
ATOM 1218 C C . PRO B 1 50 ? 1.987 -16.359 -2.115 1 95.88 50 PRO B C 1
ATOM 1220 O O . PRO B 1 50 ? 2.76 -15.438 -1.825 1 95.88 50 PRO B O 1
ATOM 1223 N N . GLN B 1 51 ? 0.691 -16.328 -1.816 1 96.12 51 GLN B N 1
ATOM 1224 C CA . GLN B 1 51 ? 0.121 -15.219 -1.053 1 96.12 51 GLN B CA 1
ATOM 1225 C C . GLN B 1 51 ? 0.774 -15.109 0.322 1 96.12 51 GLN B C 1
ATOM 1227 O O . GLN B 1 51 ? 1.179 -14.016 0.734 1 96.12 51 GLN B O 1
ATOM 1232 N N . ARG B 1 52 ? 0.939 -16.219 0.996 1 96.94 52 ARG B N 1
ATOM 1233 C CA . ARG B 1 52 ? 1.537 -16.25 2.326 1 96.94 52 ARG B CA 1
ATOM 1234 C C . ARG B 1 52 ? 3.021 -15.914 2.268 1 96.94 52 ARG B C 1
ATOM 1236 O O . ARG B 1 52 ? 3.533 -15.195 3.127 1 96.94 52 ARG B O 1
ATOM 1243 N N . ALA B 1 53 ? 3.672 -16.484 1.31 1 97.19 53 ALA B N 1
ATOM 1244 C CA . ALA B 1 53 ? 5.09 -16.172 1.147 1 97.19 53 ALA B CA 1
ATOM 1245 C C . ALA B 1 53 ? 5.312 -14.672 0.964 1 97.19 53 ALA B C 1
ATOM 1247 O O . ALA B 1 53 ? 6.176 -14.078 1.616 1 97.19 53 ALA B O 1
ATOM 1248 N N . LEU B 1 54 ? 4.531 -14.031 0.078 1 97.81 54 LEU B N 1
ATOM 1249 C CA . LEU B 1 54 ? 4.633 -12.594 -0.141 1 97.81 54 LEU B CA 1
ATOM 1250 C C . LEU B 1 54 ? 4.293 -11.828 1.131 1 97.81 54 LEU B C 1
ATOM 1252 O O . LEU B 1 54 ? 4.98 -10.867 1.482 1 97.81 54 LEU B O 1
ATOM 1256 N N . ALA B 1 55 ? 3.217 -12.234 1.831 1 97.88 55 ALA B N 1
ATOM 1257 C CA . ALA B 1 55 ? 2.814 -11.562 3.064 1 97.88 55 ALA B CA 1
ATOM 1258 C C . ALA B 1 55 ? 3.949 -11.562 4.086 1 97.88 55 ALA B C 1
ATOM 1260 O O . ALA B 1 55 ? 4.129 -10.586 4.82 1 97.88 55 ALA B O 1
ATOM 1261 N N . GLY B 1 56 ? 4.652 -12.625 4.145 1 97.69 56 GLY B N 1
ATOM 1262 C CA . GLY B 1 56 ? 5.82 -12.664 5.008 1 97.69 56 GLY B CA 1
ATOM 1263 C C . GLY B 1 56 ? 6.867 -11.625 4.648 1 97.69 56 GLY B C 1
ATOM 1264 O O . GLY B 1 56 ? 7.449 -11 5.531 1 97.69 56 GLY B O 1
ATOM 1265 N N . MET B 1 57 ? 7.125 -11.438 3.4 1 96.94 57 MET B N 1
ATOM 1266 C CA . MET B 1 57 ? 8.086 -10.445 2.928 1 96.94 57 MET B CA 1
ATOM 1267 C C . MET B 1 57 ? 7.57 -9.031 3.164 1 96.94 57 MET B C 1
ATOM 1269 O O . MET B 1 57 ? 8.336 -8.141 3.547 1 96.94 57 MET B O 1
ATOM 1273 N N . LEU B 1 58 ? 6.25 -8.852 2.938 1 98 58 LEU B N 1
ATOM 1274 C CA . LEU B 1 58 ? 5.602 -7.562 3.154 1 98 58 LEU B CA 1
ATOM 1275 C C . LEU B 1 58 ? 5.691 -7.148 4.621 1 98 58 LEU B C 1
ATOM 1277 O O . LEU B 1 58 ? 5.848 -5.965 4.926 1 98 58 LEU B O 1
ATOM 1281 N N . ALA B 1 59 ? 5.672 -8.07 5.547 1 98 59 ALA B N 1
ATOM 1282 C CA . ALA B 1 59 ? 5.633 -7.809 6.984 1 98 59 ALA B CA 1
ATOM 1283 C C . ALA B 1 59 ? 6.809 -6.938 7.414 1 98 59 ALA B C 1
ATOM 1285 O O . ALA B 1 59 ? 6.645 -6.02 8.227 1 98 59 ALA B O 1
ATOM 1286 N N . LYS B 1 60 ? 7.953 -7.184 6.887 1 98.06 60 LYS B N 1
ATOM 1287 C CA . LYS B 1 60 ? 9.133 -6.434 7.297 1 98.06 60 LYS B CA 1
ATOM 1288 C C . LYS B 1 60 ? 8.977 -4.949 6.977 1 98.06 60 LYS B C 1
ATOM 1290 O O . LYS B 1 60 ? 9.422 -4.094 7.746 1 98.06 60 LYS B O 1
ATOM 1295 N N . HIS B 1 61 ? 8.406 -4.637 5.832 1 97.44 61 HIS B N 1
ATOM 1296 C CA . HIS B 1 61 ? 8.219 -3.25 5.418 1 97.44 61 HIS B CA 1
ATOM 1297 C C . HIS B 1 61 ? 7.113 -2.574 6.219 1 97.44 61 HIS B C 1
ATOM 1299 O O . HIS B 1 61 ? 7.238 -1.406 6.594 1 97.44 61 HIS B O 1
ATOM 1305 N N . ILE B 1 62 ? 6.062 -3.344 6.5 1 98.38 62 ILE B N 1
ATOM 1306 C CA . ILE B 1 62 ? 4.965 -2.809 7.297 1 98.38 62 ILE B CA 1
ATOM 1307 C C . ILE B 1 62 ? 5.453 -2.506 8.711 1 98.38 62 ILE B C 1
ATOM 1309 O O . ILE B 1 62 ? 5.191 -1.429 9.25 1 98.38 62 ILE B O 1
ATOM 1313 N N . VAL B 1 63 ? 6.145 -3.393 9.32 1 97.75 63 VAL B N 1
ATOM 1314 C CA . VAL B 1 63 ? 6.688 -3.191 10.656 1 97.75 63 VAL B CA 1
ATOM 1315 C C . VAL B 1 63 ? 7.598 -1.967 10.672 1 97.75 63 VAL B C 1
ATOM 1317 O O . VAL B 1 63 ? 7.504 -1.125 11.57 1 97.75 63 VAL B O 1
ATOM 1320 N N . SER B 1 64 ? 8.469 -1.816 9.695 1 97.5 64 SER B N 1
ATOM 1321 C CA . SER B 1 64 ? 9.367 -0.671 9.594 1 97.5 64 SER B CA 1
ATOM 1322 C C . SER B 1 64 ? 8.586 0.638 9.508 1 97.5 64 SER B C 1
ATOM 1324 O O . SER B 1 64 ? 8.945 1.624 10.156 1 97.5 64 SER B O 1
ATOM 1326 N N . LEU B 1 65 ? 7.555 0.653 8.75 1 97.62 65 LEU B N 1
ATOM 1327 C CA . LEU B 1 65 ? 6.73 1.848 8.594 1 97.62 65 LEU B CA 1
ATOM 1328 C C . LEU B 1 65 ? 6.07 2.23 9.914 1 97.62 65 LEU B C 1
ATOM 1330 O O . LEU B 1 65 ? 6.059 3.404 10.289 1 97.62 65 LEU B O 1
ATOM 1334 N N . TYR B 1 66 ? 5.531 1.248 10.602 1 97.69 66 TYR B N 1
ATOM 1335 C CA . TYR B 1 66 ? 4.883 1.515 11.883 1 97.69 66 TYR B CA 1
ATOM 1336 C C . TYR B 1 66 ? 5.895 1.987 12.914 1 97.69 66 TYR B C 1
ATOM 1338 O O . TYR B 1 66 ? 5.609 2.891 13.711 1 97.69 66 TYR B O 1
ATOM 1346 N N . ASP B 1 67 ? 7.074 1.349 12.914 1 96.94 67 ASP B N 1
ATOM 1347 C CA . ASP B 1 67 ? 8.125 1.819 13.805 1 96.94 67 ASP B CA 1
ATOM 1348 C C . ASP B 1 67 ? 8.43 3.299 13.57 1 96.94 67 ASP B C 1
ATOM 1350 O O . ASP B 1 67 ? 8.594 4.062 14.523 1 96.94 67 ASP B O 1
ATOM 1354 N N . MET B 1 68 ? 8.492 3.711 12.305 1 96.81 68 MET B N 1
ATOM 1355 C CA . MET B 1 68 ? 8.773 5.102 11.961 1 96.81 68 MET B CA 1
ATOM 1356 C C . MET B 1 68 ? 7.625 6.012 12.406 1 96.81 68 MET B C 1
ATOM 1358 O O . MET B 1 68 ? 7.859 7.09 12.945 1 96.81 68 MET B O 1
ATOM 1362 N N . CYS B 1 69 ? 6.402 5.617 12.227 1 96.62 69 CYS B N 1
ATOM 1363 C CA . CYS B 1 69 ? 5.23 6.402 12.594 1 96.62 69 CYS B CA 1
ATOM 1364 C C . CYS B 1 69 ? 5.148 6.578 14.109 1 96.62 69 CYS B C 1
ATOM 1366 O O . CYS B 1 69 ? 4.668 7.605 14.594 1 96.62 69 CYS B O 1
ATOM 1368 N N . PHE B 1 70 ? 5.66 5.633 14.828 1 96.06 70 PHE B N 1
ATOM 1369 C CA . PHE B 1 70 ? 5.434 5.629 16.266 1 96.06 70 PHE B CA 1
ATOM 1370 C C . PHE B 1 70 ? 6.719 5.969 17.016 1 96.06 70 PHE B C 1
ATOM 1372 O O . PHE B 1 70 ? 6.754 5.941 18.25 1 96.06 70 PHE B O 1
ATOM 1379 N N . ASP B 1 71 ? 7.738 6.234 16.219 1 92.25 71 ASP B N 1
ATOM 1380 C CA . ASP B 1 71 ? 8.977 6.695 16.828 1 92.25 71 ASP B CA 1
ATOM 1381 C C . ASP B 1 71 ? 8.859 8.148 17.297 1 92.25 71 ASP B C 1
ATOM 1383 O O . ASP B 1 71 ? 8.828 9.07 16.484 1 92.25 71 ASP B O 1
ATOM 1387 N N . GLU B 1 72 ? 8.734 8.484 18.5 1 84.5 72 GLU B N 1
ATOM 1388 C CA . GLU B 1 72 ? 8.516 9.812 19.062 1 84.5 72 GLU B CA 1
ATOM 1389 C C . GLU B 1 72 ? 9.789 10.648 19.016 1 84.5 72 GLU B C 1
ATOM 1391 O O . GLU B 1 72 ? 9.734 11.883 19.078 1 84.5 72 GLU B O 1
ATOM 1396 N N . GLU B 1 73 ? 10.836 10.062 18.828 1 79.56 73 GLU B N 1
ATOM 1397 C CA . GLU B 1 73 ? 12.109 10.75 19.031 1 79.56 73 GLU B CA 1
ATOM 1398 C C . GLU B 1 73 ? 12.82 11 17.703 1 79.56 73 GLU B C 1
ATOM 1400 O O . GLU B 1 73 ? 13.789 11.766 17.656 1 79.56 73 GLU B O 1
ATOM 1405 N N . ALA B 1 74 ? 12.305 10.445 16.734 1 78.69 74 ALA B N 1
ATOM 1406 C CA . ALA B 1 74 ? 13.117 10.484 15.523 1 78.69 74 ALA B CA 1
ATOM 1407 C C . ALA B 1 74 ? 12.383 11.195 14.391 1 78.69 74 ALA B C 1
ATOM 1409 O O . ALA B 1 74 ? 11.156 11.117 14.289 1 78.69 74 ALA B O 1
ATOM 1410 N N . VAL B 1 75 ? 13.18 12.016 13.672 1 86.06 75 VAL B N 1
ATOM 1411 C CA . VAL B 1 75 ? 12.742 12.57 12.398 1 86.06 75 VAL B CA 1
ATOM 1412 C C . VAL B 1 75 ? 13.461 11.852 11.258 1 86.06 75 VAL B C 1
ATOM 1414 O O . VAL B 1 75 ? 14.695 11.844 11.195 1 86.06 75 VAL B O 1
ATOM 1417 N N . TYR B 1 76 ? 12.672 11.242 10.406 1 94.5 76 TYR B N 1
ATOM 1418 C CA . TYR B 1 76 ? 13.25 10.523 9.281 1 94.5 76 TYR B CA 1
ATOM 1419 C C . TYR B 1 76 ? 13.258 11.391 8.023 1 94.5 76 TYR B C 1
ATOM 1421 O O . TYR B 1 76 ? 12.297 12.117 7.758 1 94.5 76 TYR B O 1
ATOM 1429 N N . PRO B 1 77 ? 14.391 11.32 7.32 1 95.69 77 PRO B N 1
ATOM 1430 C CA . PRO B 1 77 ? 14.414 12.055 6.051 1 95.69 77 PRO B CA 1
ATOM 1431 C C . PRO B 1 77 ? 13.398 11.523 5.043 1 95.69 77 PRO B C 1
ATOM 1433 O O . PRO B 1 77 ? 12.992 10.359 5.125 1 95.69 77 PRO B O 1
ATOM 1436 N N . MET B 1 78 ? 13.039 12.328 4.066 1 95.94 78 MET B N 1
ATOM 1437 C CA . MET B 1 78 ? 12.016 11.977 3.082 1 95.94 78 MET B CA 1
ATOM 1438 C C . MET B 1 78 ? 12.445 10.766 2.258 1 95.94 78 MET B C 1
ATOM 1440 O O . MET B 1 78 ? 11.617 9.945 1.874 1 95.94 78 MET B O 1
ATOM 1444 N N . ASP B 1 79 ? 13.703 10.641 2.02 1 96.5 79 ASP B N 1
ATOM 1445 C CA . ASP B 1 79 ? 14.203 9.516 1.23 1 96.5 79 ASP B CA 1
ATOM 1446 C C . ASP B 1 79 ? 13.875 8.188 1.907 1 96.5 79 ASP B C 1
ATOM 1448 O O . ASP B 1 79 ? 13.57 7.203 1.234 1 96.5 79 ASP B O 1
ATOM 1452 N N . THR B 1 80 ? 14.008 8.164 3.205 1 97.12 80 THR B N 1
ATOM 1453 C CA . THR B 1 80 ? 13.672 6.957 3.951 1 97.12 80 THR B CA 1
ATOM 1454 C C . THR B 1 80 ? 12.188 6.645 3.848 1 97.12 80 THR B C 1
ATOM 1456 O O . THR B 1 80 ? 11.797 5.496 3.621 1 97.12 80 THR B O 1
ATOM 1459 N N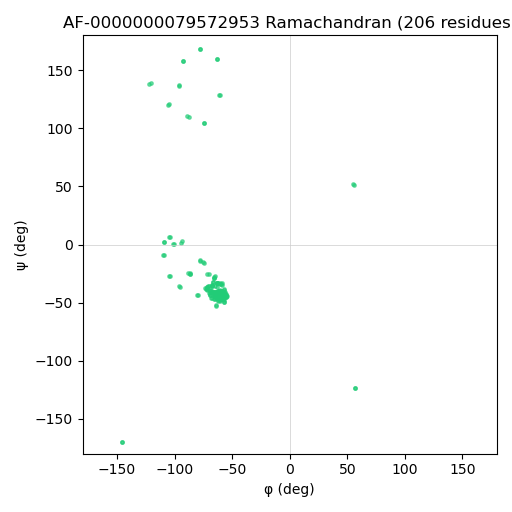 . TRP B 1 81 ? 11.344 7.652 3.967 1 97.38 81 TRP B N 1
ATOM 1460 C CA . TRP B 1 81 ? 9.906 7.488 3.805 1 97.38 81 TRP B CA 1
ATOM 1461 C C . TRP B 1 81 ? 9.562 6.973 2.41 1 97.38 81 TRP B C 1
ATOM 1463 O O . TRP B 1 81 ? 8.781 6.031 2.258 1 97.38 81 TRP B O 1
ATOM 1473 N N . ASN B 1 82 ? 10.18 7.578 1.422 1 97.5 82 ASN B N 1
ATOM 1474 C CA . ASN B 1 82 ? 9.961 7.164 0.041 1 97.5 82 ASN B CA 1
ATOM 1475 C C . ASN B 1 82 ? 10.258 5.68 -0.154 1 97.5 82 ASN B C 1
ATOM 1477 O O . ASN B 1 82 ? 9.484 4.965 -0.796 1 97.5 82 ASN B O 1
ATOM 1481 N N . GLU B 1 83 ? 11.305 5.293 0.384 1 97.69 83 GLU B N 1
ATOM 1482 C CA . GLU B 1 83 ? 11.719 3.902 0.239 1 97.69 83 GLU B CA 1
ATOM 1483 C C . GLU B 1 83 ? 10.719 2.955 0.895 1 97.69 83 GLU B C 1
ATOM 1485 O O . GLU B 1 83 ? 10.234 2.016 0.259 1 97.69 83 GLU B O 1
ATOM 1490 N N . LYS B 1 84 ? 10.383 3.186 2.156 1 98.19 84 LYS B N 1
ATOM 1491 C CA . LYS B 1 84 ? 9.547 2.264 2.914 1 98.19 84 LYS B CA 1
ATOM 1492 C C . LYS B 1 84 ? 8.117 2.256 2.383 1 98.19 84 LYS B C 1
ATOM 1494 O O . LYS B 1 84 ? 7.492 1.198 2.273 1 98.19 84 LYS B O 1
ATOM 1499 N N . ILE B 1 85 ? 7.582 3.418 2.012 1 98.69 85 ILE B N 1
ATOM 1500 C CA . ILE B 1 85 ? 6.23 3.514 1.469 1 98.69 85 ILE B CA 1
ATOM 1501 C C . ILE B 1 85 ? 6.176 2.834 0.102 1 98.69 85 ILE B C 1
ATOM 1503 O O . ILE B 1 85 ? 5.266 2.045 -0.169 1 98.69 85 ILE B O 1
ATOM 1507 N N . THR B 1 86 ? 7.148 3.115 -0.747 1 98.69 86 THR B N 1
ATOM 1508 C CA . THR B 1 86 ? 7.184 2.52 -2.078 1 98.69 86 THR B CA 1
ATOM 1509 C C . THR B 1 86 ? 7.266 0.999 -1.988 1 98.69 86 THR B C 1
ATOM 1511 O O . THR B 1 86 ? 6.551 0.29 -2.701 1 98.69 86 THR B O 1
ATOM 1514 N N . ASP B 1 87 ? 8.148 0.505 -1.138 1 98.19 87 ASP B N 1
ATOM 1515 C CA . ASP B 1 87 ? 8.281 -0.939 -0.98 1 98.19 87 ASP B CA 1
ATOM 1516 C C . ASP B 1 87 ? 6.965 -1.563 -0.521 1 98.19 87 ASP B C 1
ATOM 1518 O O . ASP B 1 87 ? 6.531 -2.584 -1.062 1 98.19 87 ASP B O 1
ATOM 1522 N N . SER B 1 88 ? 6.34 -1 0.454 1 98.75 88 SER B N 1
ATOM 1523 C CA . SER B 1 88 ? 5.07 -1.513 0.952 1 98.75 88 SER B CA 1
ATOM 1524 C C . SER B 1 88 ? 4.004 -1.501 -0.138 1 98.75 88 SER B C 1
ATOM 1526 O O . SER B 1 88 ? 3.295 -2.49 -0.331 1 98.75 88 SER B O 1
ATOM 1528 N N . LEU B 1 89 ? 3.895 -0.376 -0.867 1 98.88 89 LEU B N 1
ATOM 1529 C CA . LEU B 1 89 ? 2.951 -0.27 -1.973 1 98.88 89 LEU B CA 1
ATOM 1530 C C . LEU B 1 89 ? 3.209 -1.352 -3.016 1 98.88 89 LEU B C 1
ATOM 1532 O O . LEU B 1 89 ? 2.283 -2.047 -3.439 1 98.88 89 LEU B O 1
ATOM 1536 N N . ASN B 1 90 ? 4.422 -1.536 -3.379 1 98.56 90 ASN B N 1
ATOM 1537 C CA . ASN B 1 90 ? 4.75 -2.461 -4.461 1 98.56 90 ASN B CA 1
ATOM 1538 C C . ASN B 1 90 ? 4.469 -3.908 -4.062 1 98.56 90 ASN B C 1
ATOM 1540 O O . ASN B 1 90 ? 4.051 -4.715 -4.895 1 98.56 90 ASN B O 1
ATOM 1544 N N . TYR B 1 91 ? 4.691 -4.242 -2.781 1 98.5 91 TYR B N 1
ATOM 1545 C CA . TYR B 1 91 ? 4.332 -5.586 -2.352 1 98.5 91 TYR B CA 1
ATOM 1546 C C . TYR B 1 91 ? 2.824 -5.789 -2.391 1 98.5 91 TYR B C 1
ATOM 1548 O O . TYR B 1 91 ? 2.346 -6.895 -2.67 1 98.5 91 TYR B O 1
ATOM 1556 N N . LEU B 1 92 ? 2.072 -4.773 -2.143 1 98.81 92 LEU B N 1
ATOM 1557 C CA . LEU B 1 92 ? 0.62 -4.883 -2.227 1 98.81 92 LEU B CA 1
ATOM 1558 C C . LEU B 1 92 ? 0.165 -4.992 -3.678 1 98.81 92 LEU B C 1
ATOM 1560 O O . LEU B 1 92 ? -0.769 -5.734 -3.984 1 98.81 92 LEU B O 1
ATOM 1564 N N . PHE B 1 93 ? 0.806 -4.254 -4.582 1 98.69 93 PHE B N 1
ATOM 1565 C CA . PHE B 1 93 ? 0.524 -4.414 -6.004 1 98.69 93 PHE B CA 1
ATOM 1566 C C . PHE B 1 93 ? 0.827 -5.836 -6.461 1 98.69 93 PHE B C 1
ATOM 1568 O O . PHE B 1 93 ? 0.064 -6.422 -7.23 1 98.69 93 PHE B O 1
ATOM 1575 N N . LEU B 1 94 ? 1.944 -6.398 -6.031 1 98.25 94 LEU B N 1
ATOM 1576 C CA . LEU B 1 94 ? 2.324 -7.758 -6.398 1 98.25 94 LEU B CA 1
ATOM 1577 C C . LEU B 1 94 ? 1.366 -8.773 -5.781 1 98.25 94 LEU B C 1
ATOM 1579 O O . LEU B 1 94 ? 1.071 -9.805 -6.395 1 98.25 94 LEU B O 1
ATOM 1583 N N . LEU B 1 95 ? 0.904 -8.484 -4.566 1 98.5 95 LEU B N 1
ATOM 1584 C CA . LEU B 1 95 ? -0.11 -9.344 -3.969 1 98.5 95 LEU B CA 1
ATOM 1585 C C . LEU B 1 95 ? -1.357 -9.406 -4.844 1 98.5 95 LEU B C 1
ATOM 1587 O O . LEU B 1 95 ? -1.927 -10.484 -5.051 1 98.5 95 LEU B O 1
ATOM 1591 N N . LYS B 1 96 ? -1.786 -8.242 -5.34 1 98.56 96 LYS B N 1
ATOM 1592 C CA . LYS B 1 96 ? -2.93 -8.203 -6.246 1 98.56 96 LYS B CA 1
ATOM 1593 C C . LYS B 1 96 ? -2.705 -9.102 -7.457 1 98.56 96 LYS B C 1
ATOM 1595 O O . LYS B 1 96 ? -3.6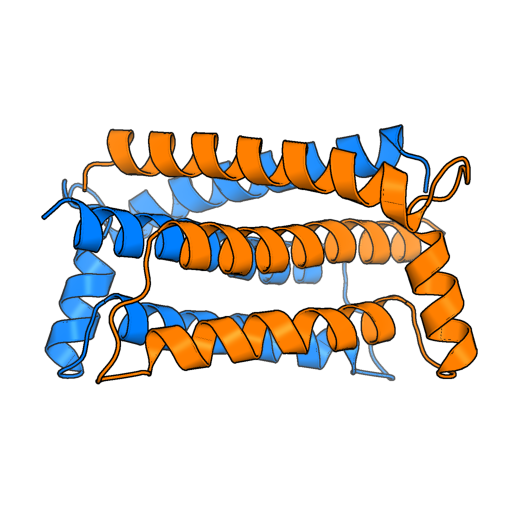15 -9.812 -7.887 1 98.56 96 LYS B O 1
ATOM 1600 N N . ALA B 1 97 ? -1.527 -9.055 -8 1 98.12 97 ALA B N 1
ATOM 1601 C CA . ALA B 1 97 ? -1.193 -9.891 -9.156 1 98.12 97 ALA B CA 1
ATOM 1602 C C . ALA B 1 97 ? -1.259 -11.375 -8.789 1 98.12 97 ALA B C 1
ATOM 1604 O O . ALA B 1 97 ? -1.797 -12.18 -9.555 1 98.12 97 ALA B O 1
ATOM 1605 N N . ILE B 1 98 ? -0.731 -11.773 -7.664 1 97.5 98 ILE B N 1
ATOM 1606 C CA . ILE B 1 98 ? -0.716 -13.164 -7.207 1 97.5 98 ILE B CA 1
ATOM 1607 C C . ILE B 1 98 ? -2.146 -13.656 -7.02 1 97.5 98 ILE B C 1
ATOM 1609 O O . ILE B 1 98 ? -2.498 -14.75 -7.473 1 97.5 98 ILE B O 1
ATOM 1613 N N . VAL B 1 99 ? -2.943 -12.867 -6.34 1 96.94 99 VAL B N 1
ATOM 1614 C CA . VAL B 1 99 ? -4.324 -13.25 -6.066 1 96.94 99 VAL B CA 1
ATOM 1615 C C . VAL B 1 99 ? -5.094 -13.391 -7.379 1 96.94 99 VAL B C 1
ATOM 1617 O O . VAL B 1 99 ? -5.871 -14.328 -7.551 1 96.94 99 VAL B O 1
ATOM 1620 N N . LYS B 1 100 ? -4.902 -12.43 -8.242 1 97 100 LYS B N 1
ATOM 1621 C CA . LYS B 1 100 ? -5.582 -12.477 -9.539 1 97 100 LYS B CA 1
ATOM 1622 C C . LYS B 1 100 ? -5.188 -13.727 -10.32 1 97 100 LYS B C 1
ATOM 1624 O O . LYS B 1 100 ? -6.043 -14.383 -10.93 1 97 100 LYS B O 1
ATOM 1629 N N . GLU B 1 101 ? -3.926 -14.047 -10.32 1 96.25 101 GLU B N 1
ATOM 1630 C CA . GLU B 1 101 ? -3.463 -15.258 -10.992 1 96.25 101 GLU B CA 1
ATOM 1631 C C . GLU B 1 101 ? -4.109 -16.5 -10.398 1 96.25 101 GLU B C 1
ATOM 1633 O O . GLU B 1 101 ? -4.496 -17.422 -11.125 1 96.25 101 GLU B O 1
ATOM 1638 N N . GLY B 1 102 ? -4.242 -16.562 -9.07 1 92.5 102 GLY B N 1
ATOM 1639 C CA . GLY B 1 102 ? -4.852 -17.703 -8.398 1 92.5 102 GLY B CA 1
ATOM 1640 C C . GLY B 1 102 ? -6.324 -17.875 -8.719 1 92.5 102 GLY B C 1
ATOM 1641 O O . GLY B 1 102 ? -6.867 -18.969 -8.617 1 92.5 102 GLY B O 1
ATOM 1642 N N . HIS B 1 103 ? -6.996 -16.781 -9.039 1 90.88 103 HIS B N 1
ATOM 1643 C CA . HIS B 1 103 ? -8.422 -16.828 -9.352 1 90.88 103 HIS B CA 1
ATOM 1644 C C . HIS B 1 103 ? -8.648 -17.141 -10.828 1 90.88 103 HIS B C 1
ATOM 1646 O O . HIS B 1 103 ? -9.75 -17.531 -11.219 1 90.88 103 HIS B O 1
ATOM 1652 N N . THR B 1 104 ? -7.742 -16.875 -11.719 1 83.06 104 THR B N 1
ATOM 1653 C CA . THR B 1 104 ? -7.887 -17.156 -13.141 1 83.06 104 THR B CA 1
ATOM 1654 C C . THR B 1 104 ? -7.402 -18.562 -13.469 1 83.06 104 THR B C 1
ATOM 1656 O O . THR B 1 104 ? -7.848 -19.172 -14.445 1 83.06 104 THR B O 1
ATOM 1659 N N . ASN B 1 105 ? -6.543 -19.156 -12.711 1 66.75 105 ASN B N 1
ATOM 1660 C CA . ASN B 1 105 ? -6.094 -20.531 -12.945 1 66.75 105 ASN B CA 1
ATOM 1661 C C . ASN B 1 105 ? -7.012 -21.547 -12.266 1 66.75 105 ASN B C 1
ATOM 1663 O O . ASN B 1 105 ? -7.516 -21.297 -11.172 1 66.75 105 ASN B O 1
#